Protein AF-R5A858-F1 (afdb_monomer_lite)

Foldseek 3Di:
DDDDDDDDVVVVVVVVVVVVVVVVVVVVVVPAFWQQKKFKDALNHTPDIDGQCPDPDKDKDWDQFPPRKIWIKIRHVQFIATCDIPDPVCQRRVLPGGIHAADWRADPVRRMIMGGHGDPPPPPPDVDPPPPDCPVVNVVVVLLVQLLVVLLVVLLVVLQVVLVVQVPDDDDPLADVLDTLCLSVLSLLCCLQPVHLVSSLVSQLSSLVSLCVPPHDLNSQLSNQLSNQLSVQLSCCNVVHPDQLLVSLLSSQLRSLVRSLVSVCVPPHPVSVVSVVVSNVSSSVSSNVSSVVSVVCVVVSVVSSVVSD

pLDDT: mean 77.97, std 14.67, range [27.66, 93.5]

Sequence (309 aa):
MEEKRFLSPLGLVLCGLLVLAAGGLYLWLSLSPQGTKAIVEKGGEVVLERDLAQLSEPETLTLEGEQGLEVTVELSPQGAAVVASDCPDQVCVRTGTLTKAGETAVCLPARITLRLEGSPCGWKAAVIPWMPRFTEERRSAMKRASGRVAFTGLLAALALALSFLEGLLPPLPMMPPGAKLGLSNIASMYAAGSLGLPSALFLAVFKGLFALMTRGAMAGMMSLSGGVVSTLFMWLLLKKTKSSLGVVGVCGALAHNAAQLCVAYFLTSTSVLFYVPFLLVFGVLTGLLTGLVLKLTLPPLERLKRYLG

Secondary structure (DSSP, 8-state):
-----S--HHHHHHHHHHHHHHHHHHHHHHTPPBP-EEEEEETTEEEEEEEGGG-SS-EEEEEE-GGG-EEEEEEETTEEEEEEESSSS-HHHHT--B-BTT-EEEETTTTEEEEEEPP--S------TT-----HHHHHHHHHHHHHHHHHHHHHHHHHHHHHHHHHSPPPTTSPTT----TTHHHHHHHHHHT-HHHHHHHHHHHHHHHHHHH-HHHHHHHHHHHHHHHHHHHHHHHH----HHHHHHHHHHHHHHHHHHHHHHHS-GGGGGGHHHHHHHHHHHHHHHHHHHHHHHHHHHHHHHHH-

Radius of gyration: 27.44 Å; chains: 1; bounding box: 60×50×72 Å

Structure (mmCIF, N/CA/C/O backbone):
data_AF-R5A858-F1
#
_entry.id   AF-R5A858-F1
#
loop_
_atom_site.group_PDB
_atom_site.id
_atom_site.type_symbol
_atom_site.label_atom_id
_atom_site.label_alt_id
_atom_site.label_comp_id
_atom_site.label_asym_id
_atom_site.label_entity_id
_atom_site.label_seq_id
_atom_site.pdbx_PDB_ins_code
_atom_site.Cartn_x
_atom_site.Cartn_y
_atom_site.Cartn_z
_atom_site.occupancy
_atom_site.B_iso_or_equiv
_atom_site.auth_seq_id
_atom_site.auth_comp_id
_atom_site.auth_asym_id
_atom_site.auth_atom_id
_atom_site.pdbx_PDB_model_num
ATOM 1 N N . MET A 1 1 ? -1.948 22.677 -6.817 1.00 48.44 1 MET A N 1
ATOM 2 C CA . MET A 1 1 ? -0.658 22.288 -7.416 1.00 48.44 1 MET A CA 1
ATOM 3 C C . MET A 1 1 ? 0.031 23.599 -7.735 1.00 48.44 1 MET A C 1
ATOM 5 O O . MET A 1 1 ? -0.155 24.115 -8.819 1.00 48.44 1 MET A O 1
ATOM 9 N N . GLU A 1 2 ? 0.666 24.200 -6.730 1.00 45.28 2 GLU A N 1
ATOM 10 C CA . GLU A 1 2 ? 1.341 25.500 -6.831 1.00 45.28 2 GLU A CA 1
ATOM 11 C C . GLU A 1 2 ? 2.432 25.578 -5.750 1.00 45.28 2 GLU A C 1
ATOM 13 O O . GLU A 1 2 ? 2.371 24.844 -4.757 1.00 45.28 2 GLU A O 1
ATOM 18 N N . GLU A 1 3 ? 3.470 26.365 -6.037 1.00 61.78 3 GLU A N 1
ATOM 19 C CA . GLU A 1 3 ? 4.841 26.312 -5.508 1.00 61.78 3 GLU A CA 1
ATOM 20 C C . GLU A 1 3 ? 4.977 26.380 -3.985 1.00 61.78 3 GLU A C 1
ATOM 22 O O . GLU A 1 3 ? 4.415 27.296 -3.403 1.00 61.78 3 GLU A O 1
ATOM 27 N N . LYS A 1 4 ? 5.836 25.533 -3.372 1.00 40.25 4 LYS A N 1
ATOM 28 C CA . LYS A 1 4 ? 6.739 25.899 -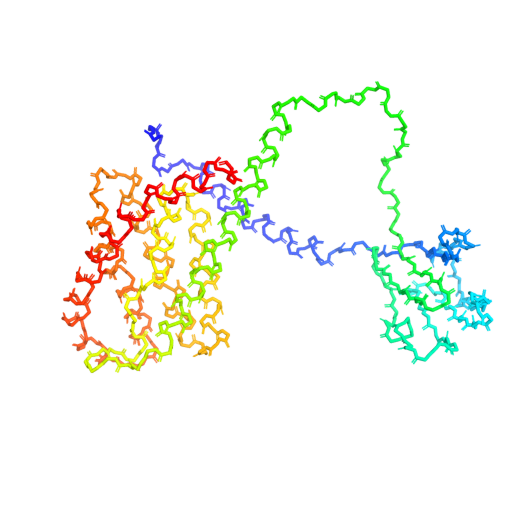2.245 1.00 40.25 4 LYS A CA 1
ATOM 29 C C . LYS A 1 4 ? 7.979 24.984 -2.167 1.00 40.25 4 LYS A C 1
ATOM 31 O O . LYS A 1 4 ? 7.945 23.827 -2.583 1.00 40.25 4 LYS A O 1
ATOM 36 N N . ARG A 1 5 ? 9.067 25.573 -1.642 1.00 51.16 5 ARG A N 1
ATOM 37 C CA . ARG A 1 5 ? 10.491 25.163 -1.652 1.00 51.16 5 ARG A CA 1
ATOM 38 C C . ARG A 1 5 ? 10.827 23.768 -1.092 1.00 51.16 5 ARG A C 1
ATOM 40 O O . ARG A 1 5 ? 10.111 23.199 -0.278 1.00 51.16 5 ARG A O 1
ATOM 47 N N . PHE A 1 6 ? 11.986 23.283 -1.554 1.00 49.69 6 PHE A N 1
ATOM 48 C CA . PHE A 1 6 ? 12.410 21.882 -1.666 1.00 49.69 6 PHE A CA 1
ATOM 49 C C . PHE A 1 6 ? 12.922 21.205 -0.379 1.00 49.69 6 PHE A C 1
ATOM 51 O O . PHE A 1 6 ? 12.689 20.014 -0.224 1.00 49.69 6 PHE A O 1
ATOM 58 N N . LEU A 1 7 ? 13.537 21.919 0.566 1.00 50.12 7 LEU A N 1
ATOM 59 C CA . LEU A 1 7 ? 13.821 21.415 1.917 1.00 50.12 7 LEU A CA 1
ATOM 60 C C . LEU A 1 7 ? 13.879 22.603 2.879 1.00 50.12 7 LEU A C 1
ATOM 62 O O . LEU A 1 7 ? 14.829 23.379 2.860 1.00 50.12 7 LEU A O 1
ATOM 66 N N . SER A 1 8 ? 12.852 22.771 3.708 1.00 56.00 8 SER A N 1
ATOM 67 C CA . SER A 1 8 ? 12.940 23.662 4.865 1.00 56.00 8 SER A CA 1
ATOM 68 C C . SER A 1 8 ? 13.575 22.900 6.036 1.00 56.00 8 SER A C 1
ATOM 70 O O . SER A 1 8 ? 13.248 21.726 6.200 1.00 56.00 8 SER A O 1
ATOM 72 N N . PRO A 1 9 ? 14.387 23.533 6.901 1.00 56.56 9 PRO A N 1
ATOM 73 C CA . PRO A 1 9 ? 14.853 22.940 8.166 1.00 56.56 9 PRO A CA 1
ATOM 74 C C . PRO A 1 9 ? 13.686 22.420 9.025 1.00 56.56 9 PRO A C 1
ATOM 76 O O . PRO A 1 9 ? 13.818 21.424 9.729 1.00 56.56 9 PRO A O 1
ATOM 79 N N . LEU A 1 10 ? 12.495 22.999 8.832 1.00 55.94 10 LEU A N 1
ATOM 80 C CA . LEU A 1 10 ? 11.220 22.509 9.350 1.00 55.94 10 LEU A CA 1
ATOM 81 C C . LEU A 1 10 ? 10.913 21.044 8.978 1.00 55.94 10 LEU A C 1
ATOM 83 O O . LEU A 1 10 ? 10.265 20.357 9.747 1.00 55.94 10 LEU A O 1
ATOM 87 N N . GLY A 1 11 ? 11.367 20.556 7.820 1.00 57.47 11 GLY A N 1
ATOM 88 C CA . GLY A 1 11 ? 11.148 19.187 7.340 1.00 57.47 11 GLY A CA 1
ATOM 89 C C . GLY A 1 11 ? 12.009 18.155 8.068 1.00 57.47 11 GLY A C 1
ATOM 90 O O . GLY A 1 11 ? 11.529 17.070 8.375 1.00 57.47 11 GLY A O 1
ATOM 91 N N . LEU A 1 12 ? 13.245 18.519 8.419 1.00 69.19 12 LEU A N 1
ATOM 92 C CA . LEU A 1 12 ? 14.109 17.701 9.275 1.00 69.19 12 LEU A CA 1
ATOM 93 C C . LEU A 1 12 ? 13.609 17.710 10.724 1.00 69.19 12 LEU A C 1
ATOM 95 O O . LEU A 1 12 ? 13.549 16.659 11.358 1.00 69.19 12 LEU A O 1
ATOM 99 N N . VAL A 1 13 ? 13.153 18.871 11.206 1.00 73.19 13 VAL A N 1
ATOM 100 C CA . VAL A 1 13 ? 12.478 18.995 12.506 1.00 73.19 13 VAL A CA 1
ATOM 101 C C . VAL A 1 13 ? 11.173 18.189 12.527 1.00 73.19 13 VAL A C 1
ATOM 103 O O . VAL A 1 13 ? 10.901 17.529 13.521 1.00 73.19 13 VAL A O 1
ATOM 106 N N . LEU A 1 14 ? 10.405 18.146 11.429 1.00 62.53 14 LEU A N 1
ATOM 107 C CA . LEU A 1 14 ? 9.202 17.313 11.311 1.00 62.53 14 LEU A CA 1
ATOM 108 C C . LEU A 1 14 ? 9.526 15.816 11.336 1.00 62.53 14 LEU A C 1
ATOM 110 O O . LEU A 1 14 ? 8.803 15.070 11.985 1.00 62.53 14 LEU A O 1
ATOM 114 N N . CYS A 1 15 ? 10.599 15.371 10.673 1.00 55.78 15 CYS A N 1
ATOM 115 C CA . CYS A 1 15 ? 11.061 13.981 10.755 1.00 55.78 15 CYS A CA 1
ATOM 116 C C . CYS A 1 15 ? 11.481 13.608 12.186 1.00 55.78 15 CYS A C 1
ATOM 118 O O . CYS A 1 15 ? 11.101 12.546 12.669 1.00 55.78 15 CYS A O 1
ATOM 120 N N . GLY A 1 16 ? 12.199 14.494 12.887 1.00 71.00 16 GLY A N 1
ATOM 121 C CA . GLY A 1 16 ? 12.553 14.305 14.299 1.00 71.00 16 GLY A CA 1
ATOM 122 C C . GLY A 1 16 ? 11.331 14.288 15.225 1.00 71.00 16 GLY A C 1
ATOM 123 O O . GLY A 1 16 ? 11.193 13.385 16.045 1.00 71.00 16 GLY A O 1
ATOM 124 N N . LEU A 1 17 ? 10.394 15.225 15.042 1.00 76.19 17 LEU A N 1
ATOM 125 C CA . LEU A 1 17 ? 9.120 15.269 15.769 1.00 76.19 17 LEU A CA 1
ATOM 126 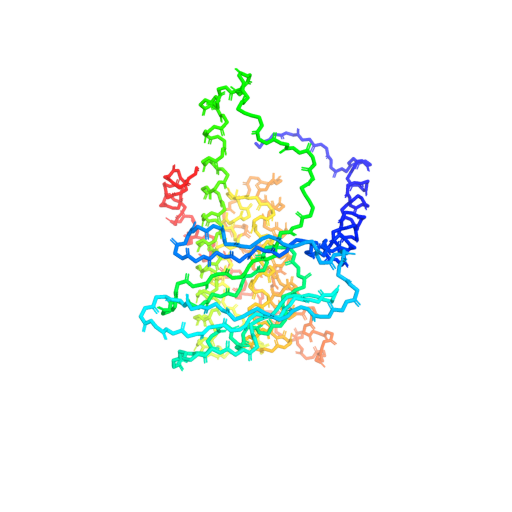C C . LEU A 1 17 ? 8.255 14.038 15.492 1.00 76.19 17 LEU A C 1
ATOM 128 O O . LEU A 1 17 ? 7.574 13.576 16.395 1.00 76.19 17 LEU A O 1
ATOM 132 N N . LEU A 1 18 ? 8.293 13.479 14.280 1.00 53.06 18 LEU A N 1
ATOM 133 C CA . LEU A 1 18 ? 7.582 12.248 13.924 1.00 53.06 18 LEU A CA 1
ATOM 134 C C . LEU A 1 18 ? 8.176 11.015 14.610 1.00 53.06 18 LEU A C 1
ATOM 136 O O . LEU A 1 18 ? 7.418 10.168 15.070 1.00 53.06 18 LEU A O 1
ATOM 140 N N . VAL A 1 19 ? 9.505 10.924 14.725 1.00 67.69 19 VAL A N 1
ATOM 141 C CA . VAL A 1 19 ? 10.175 9.843 15.472 1.00 67.69 19 VAL A CA 1
ATOM 142 C C . VAL A 1 19 ? 9.880 9.958 16.971 1.00 67.69 19 VAL A C 1
ATOM 144 O O . VAL A 1 19 ? 9.545 8.960 17.606 1.00 67.69 19 VAL A O 1
ATOM 147 N N . LEU A 1 20 ? 9.908 11.175 17.525 1.00 79.19 20 LEU A N 1
ATOM 148 C CA . LEU A 1 20 ? 9.531 11.437 18.918 1.00 79.19 20 LEU A CA 1
ATOM 149 C C . LEU A 1 20 ? 8.040 11.197 19.181 1.00 79.19 20 LEU A C 1
ATOM 151 O O . LEU A 1 20 ? 7.692 10.638 20.214 1.00 79.19 20 LEU A O 1
ATOM 155 N N . ALA A 1 21 ? 7.158 11.553 18.246 1.00 66.81 21 ALA A N 1
ATOM 156 C CA . ALA A 1 21 ? 5.727 11.282 18.343 1.00 66.81 21 ALA A CA 1
ATOM 157 C C . ALA A 1 21 ? 5.420 9.784 18.217 1.00 66.81 21 ALA A C 1
ATOM 159 O O . ALA A 1 21 ? 4.525 9.301 18.899 1.00 66.81 21 ALA A O 1
ATOM 160 N N . ALA A 1 22 ? 6.168 9.034 17.401 1.00 50.06 22 ALA A N 1
ATOM 161 C CA . ALA A 1 22 ? 6.043 7.581 17.298 1.00 50.06 22 ALA A CA 1
ATOM 162 C C . ALA A 1 22 ? 6.548 6.868 18.566 1.00 50.06 22 ALA A C 1
ATOM 164 O O . ALA A 1 22 ? 5.885 5.955 19.054 1.00 50.06 22 ALA A O 1
ATOM 165 N N . GLY A 1 23 ? 7.666 7.325 19.145 1.00 62.06 23 GLY A N 1
ATOM 166 C CA . GLY A 1 23 ? 8.151 6.858 20.450 1.00 62.06 23 GLY A CA 1
ATOM 167 C C . GLY A 1 23 ? 7.204 7.232 21.595 1.00 62.06 23 GLY A C 1
ATOM 168 O O . GLY A 1 23 ? 6.915 6.404 22.453 1.00 62.06 23 GLY A O 1
ATOM 169 N N . GLY A 1 24 ? 6.642 8.442 21.559 1.00 64.56 24 GLY A N 1
ATOM 170 C CA . GLY A 1 24 ? 5.614 8.907 22.487 1.00 64.56 24 GLY A CA 1
ATOM 171 C C . GLY A 1 24 ? 4.303 8.132 22.357 1.00 64.56 24 GLY A C 1
ATOM 172 O O . GLY A 1 24 ? 3.712 7.796 23.371 1.00 64.56 24 GLY A O 1
ATOM 173 N N . LEU A 1 25 ? 3.879 7.774 21.142 1.00 55.28 25 LEU A N 1
ATOM 174 C CA . LEU A 1 25 ? 2.698 6.943 20.884 1.00 55.28 25 LEU A CA 1
ATOM 175 C C . LEU A 1 25 ? 2.907 5.497 21.357 1.00 55.28 25 LEU A C 1
ATOM 177 O O . LEU A 1 25 ? 1.994 4.905 21.920 1.00 55.28 25 LEU A O 1
ATOM 181 N N . TYR A 1 26 ? 4.105 4.939 21.173 1.00 51.12 26 TYR A N 1
ATOM 182 C CA . TYR A 1 26 ? 4.480 3.621 21.693 1.00 51.12 26 TYR A CA 1
ATOM 183 C C . TYR A 1 26 ? 4.486 3.592 23.230 1.00 51.12 26 TYR A C 1
ATOM 185 O O . TYR A 1 26 ? 3.948 2.665 23.841 1.00 51.12 26 TYR A O 1
ATOM 193 N N . LEU A 1 27 ? 5.016 4.645 23.861 1.00 53.78 27 LEU A N 1
ATOM 194 C CA . LEU A 1 27 ? 4.985 4.815 25.314 1.00 53.78 27 LEU A CA 1
ATOM 195 C C . LEU A 1 27 ? 3.549 5.048 25.821 1.00 53.78 27 LEU A C 1
ATOM 197 O O . LEU A 1 27 ? 3.146 4.433 26.799 1.00 53.78 27 LEU A O 1
ATOM 201 N N . TRP A 1 28 ? 2.749 5.854 25.116 1.00 48.72 28 TRP A N 1
ATOM 202 C CA . TRP A 1 28 ? 1.334 6.137 25.401 1.00 48.72 28 TRP A CA 1
ATOM 203 C C . TRP A 1 28 ? 0.455 4.884 25.324 1.00 48.72 28 TRP A C 1
ATOM 205 O O . TRP A 1 28 ? -0.380 4.661 26.194 1.00 48.72 28 TRP A O 1
ATOM 215 N N . LEU A 1 29 ? 0.676 4.025 24.324 1.00 45.09 29 LEU A N 1
ATOM 216 C CA . LEU A 1 29 ? 0.005 2.725 24.216 1.00 45.09 29 LEU A CA 1
ATOM 217 C C . LEU A 1 29 ? 0.426 1.770 25.349 1.00 45.09 29 LEU A C 1
ATOM 219 O O . LEU A 1 29 ? -0.404 1.004 25.840 1.00 45.09 29 LEU A O 1
ATOM 223 N N . SER A 1 30 ? 1.677 1.866 25.812 1.00 48.38 30 SER A N 1
ATOM 224 C CA . SER A 1 30 ? 2.219 1.084 26.937 1.00 48.38 30 SER A CA 1
ATOM 225 C C . SER A 1 30 ? 1.821 1.623 28.323 1.00 48.38 30 SER A C 1
ATOM 227 O O . SER A 1 30 ? 1.990 0.926 29.317 1.00 48.38 30 SER A O 1
ATOM 229 N N . LEU A 1 31 ? 1.269 2.839 28.394 1.00 49.78 31 LEU A N 1
ATOM 230 C CA . LEU A 1 31 ? 0.802 3.529 29.607 1.00 49.78 31 LEU A CA 1
ATOM 231 C C . LEU A 1 31 ? -0.737 3.563 29.701 1.00 49.78 31 LEU A C 1
ATOM 233 O O . LEU A 1 31 ? -1.297 4.427 30.375 1.00 49.78 31 LEU A O 1
ATOM 237 N N . SER A 1 32 ? -1.427 2.650 29.004 1.00 49.56 32 SER A N 1
ATOM 238 C CA . SER A 1 32 ? -2.894 2.604 28.972 1.00 49.56 32 SER A CA 1
ATOM 239 C C . SER A 1 32 ? -3.482 2.616 30.398 1.00 49.56 32 SER A C 1
ATOM 241 O O . SER A 1 32 ? -3.060 1.806 31.227 1.00 49.56 32 SER A O 1
ATOM 243 N N . PRO A 1 33 ? -4.435 3.517 30.703 1.00 51.94 33 PRO A N 1
ATOM 244 C CA . PRO A 1 33 ? -4.958 3.689 32.054 1.00 51.94 33 PRO A CA 1
ATOM 245 C C . PRO A 1 33 ? -5.702 2.434 32.530 1.00 51.94 33 PRO A C 1
ATOM 247 O O . PRO A 1 33 ? -6.538 1.878 31.812 1.00 51.94 33 PRO A O 1
ATOM 250 N N . GLN A 1 34 ? -5.388 2.000 33.751 1.00 59.62 34 GLN A N 1
ATOM 251 C CA . GLN A 1 34 ? -6.071 0.895 34.424 1.00 59.62 34 GLN A CA 1
ATOM 252 C C . GLN A 1 34 ? -7.527 1.279 34.719 1.00 59.62 34 GLN A C 1
ATOM 254 O O . GLN A 1 34 ? -7.828 2.444 34.999 1.00 59.62 34 GLN A O 1
ATOM 259 N N . GLY A 1 35 ? -8.438 0.310 34.612 1.00 60.06 35 GLY A N 1
ATOM 260 C CA . GLY A 1 35 ? -9.823 0.502 35.037 1.00 60.06 35 GLY A CA 1
ATOM 261 C C . GLY A 1 35 ? -9.865 0.638 36.554 1.00 60.06 35 GLY A C 1
ATOM 262 O O . GLY A 1 35 ? -9.427 -0.265 37.256 1.00 60.06 35 GLY A O 1
ATOM 263 N N . THR A 1 36 ? -10.347 1.769 37.060 1.00 70.12 36 THR A N 1
ATOM 264 C CA . THR A 1 36 ? -10.394 2.050 38.503 1.00 70.12 36 THR A CA 1
ATOM 265 C C . THR A 1 36 ? -11.766 1.762 39.096 1.00 70.12 36 THR A C 1
ATOM 267 O O . THR A 1 36 ? -11.867 1.498 40.287 1.00 70.12 36 THR A O 1
ATOM 270 N N . LYS A 1 37 ? -12.827 1.741 38.282 1.00 82.00 37 LYS A N 1
ATOM 27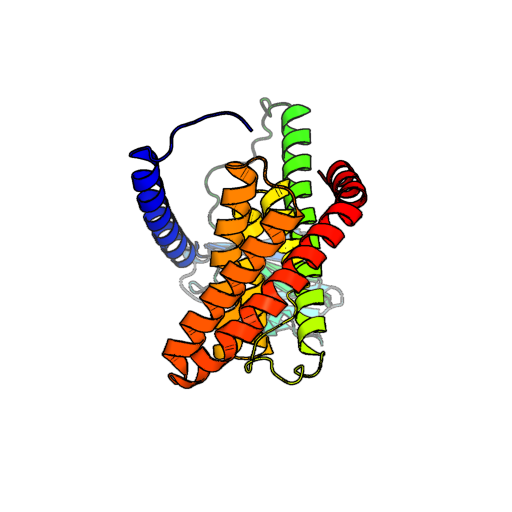1 C CA . LYS A 1 37 ? -14.201 1.550 38.747 1.00 82.00 37 LYS A CA 1
ATOM 272 C C . LYS A 1 37 ? -14.874 0.399 38.005 1.00 82.00 37 LYS A C 1
ATOM 274 O O . LYS A 1 37 ? -14.924 0.403 36.781 1.00 82.00 37 LYS A O 1
ATOM 279 N N . ALA A 1 38 ? -15.409 -0.570 38.734 1.00 86.31 38 ALA A N 1
ATOM 280 C CA . ALA A 1 38 ? -16.249 -1.628 38.193 1.00 86.31 38 ALA A CA 1
ATOM 281 C C . ALA A 1 38 ? -17.728 -1.239 38.306 1.00 86.31 38 ALA A C 1
ATOM 283 O O . ALA A 1 38 ? -18.187 -0.804 39.366 1.00 86.31 38 ALA A O 1
ATOM 284 N N . ILE A 1 39 ? -18.463 -1.398 37.209 1.00 88.00 39 ILE A N 1
ATOM 285 C CA . ILE A 1 39 ? -19.907 -1.182 37.125 1.00 88.00 39 ILE A CA 1
ATOM 286 C C . ILE A 1 39 ? -20.558 -2.495 36.713 1.00 88.00 39 ILE A C 1
ATOM 288 O O . ILE A 1 39 ? -20.156 -3.105 35.719 1.00 88.00 39 ILE A O 1
ATOM 292 N N . VAL A 1 40 ? -21.560 -2.914 37.481 1.00 89.31 40 VAL A N 1
ATOM 293 C CA . VAL A 1 40 ? -22.390 -4.079 37.178 1.00 89.31 40 VAL A CA 1
ATOM 294 C C . VAL A 1 40 ? -23.811 -3.612 36.898 1.00 89.31 40 VAL A C 1
ATOM 296 O O . VAL A 1 40 ? -24.441 -2.988 37.756 1.00 89.31 40 VAL A O 1
ATOM 299 N N . GLU A 1 41 ? -24.322 -3.914 35.708 1.00 87.75 41 GLU A N 1
ATOM 300 C CA . GLU A 1 41 ? -25.682 -3.562 35.294 1.00 87.75 41 GLU A CA 1
ATOM 301 C C . GLU A 1 41 ? -26.521 -4.823 35.083 1.00 87.75 41 GLU A C 1
ATOM 303 O O . GLU A 1 41 ? -26.039 -5.844 34.584 1.00 87.75 41 GLU A O 1
ATOM 308 N N . LYS A 1 42 ? -27.804 -4.736 35.436 1.00 86.38 42 LYS A N 1
ATOM 309 C CA . LYS A 1 42 ? -28.816 -5.768 35.198 1.00 86.38 42 LYS A CA 1
ATOM 310 C C . LYS A 1 42 ? -29.928 -5.154 34.363 1.00 86.38 42 LYS A C 1
ATOM 312 O O . LYS A 1 42 ? -30.533 -4.165 34.763 1.00 86.38 42 LYS A O 1
ATOM 317 N N . GLY A 1 43 ? -30.181 -5.704 33.178 1.00 79.12 43 GLY A N 1
ATOM 318 C CA . GLY A 1 43 ? -31.224 -5.190 32.281 1.00 79.12 43 GLY A CA 1
ATOM 319 C C . GLY A 1 43 ? -31.001 -3.746 31.806 1.00 79.12 43 GLY A C 1
ATOM 320 O O . GLY A 1 43 ? -31.938 -3.125 31.315 1.00 79.12 43 GLY A O 1
ATOM 321 N N . GLY A 1 44 ? -29.776 -3.222 31.932 1.00 75.50 44 GLY A N 1
ATOM 322 C CA . GLY A 1 44 ? -29.425 -1.834 31.615 1.00 75.50 44 GLY A CA 1
ATOM 323 C C . GLY A 1 44 ? -29.547 -0.847 32.783 1.00 75.50 44 GLY A C 1
ATOM 324 O O . GLY A 1 44 ? -29.267 0.333 32.588 1.00 75.50 44 GLY A O 1
ATOM 325 N N . GLU A 1 45 ? -29.930 -1.297 33.983 1.00 80.81 45 GLU A N 1
ATOM 326 C CA . GLU A 1 45 ? -29.878 -0.489 35.207 1.00 80.81 45 GLU A CA 1
ATOM 327 C C . GLU A 1 45 ? -28.636 -0.838 36.029 1.00 80.81 45 GLU A C 1
ATOM 329 O O . GLU A 1 45 ? -28.312 -2.011 36.226 1.00 80.81 45 GLU A O 1
ATOM 334 N N . VAL A 1 46 ? -27.931 0.184 36.518 1.00 84.69 46 VAL A N 1
ATOM 335 C CA . VAL A 1 46 ? -26.732 0.009 37.345 1.00 84.69 46 VAL A CA 1
ATOM 336 C C . VAL A 1 46 ? -27.142 -0.523 38.717 1.00 84.69 46 VAL A C 1
ATOM 338 O O . VAL A 1 46 ? -27.794 0.175 39.492 1.00 84.69 46 VAL A O 1
ATOM 341 N N . VAL A 1 47 ? -26.743 -1.757 39.020 1.00 85.62 47 VAL A N 1
ATOM 342 C CA . VAL A 1 47 ? -27.032 -2.420 40.302 1.00 85.62 47 VAL A CA 1
ATOM 343 C C . VAL A 1 47 ? -25.920 -2.155 41.306 1.00 85.62 47 VAL A C 1
ATOM 345 O O . VAL A 1 47 ? -26.177 -1.994 42.499 1.00 85.62 47 VAL A O 1
ATOM 348 N N . LEU A 1 48 ? -24.676 -2.106 40.830 1.00 85.12 48 LEU A N 1
ATOM 349 C CA . LEU A 1 48 ? -23.511 -1.954 41.685 1.00 85.12 48 LEU A CA 1
ATOM 350 C C . LEU A 1 48 ? -22.432 -1.117 41.006 1.00 85.12 48 LEU A C 1
ATOM 352 O O . LEU A 1 48 ? -22.048 -1.367 39.865 1.00 85.12 48 LEU A O 1
ATOM 356 N N . GLU A 1 49 ? -21.882 -0.182 41.772 1.00 86.50 49 GLU A N 1
ATOM 357 C CA . GLU A 1 49 ? -20.657 0.532 41.440 1.00 86.50 49 GLU A CA 1
ATOM 358 C C . GLU A 1 49 ? -19.623 0.312 42.548 1.00 86.50 49 GLU A C 1
ATOM 360 O O . GLU A 1 49 ? -19.917 0.497 43.737 1.00 86.50 49 GLU A O 1
ATOM 365 N N . ARG A 1 50 ? -18.402 -0.079 42.172 1.00 85.19 50 ARG A N 1
ATOM 366 C CA . ARG A 1 50 ? -17.287 -0.285 43.107 1.00 85.19 50 ARG A CA 1
ATOM 367 C C . ARG A 1 50 ? -15.994 0.297 42.571 1.00 85.19 50 ARG A C 1
ATOM 369 O O . ARG A 1 50 ? -15.660 0.119 41.405 1.00 85.19 50 ARG A O 1
ATOM 376 N N . ASP A 1 51 ? -15.269 0.987 43.441 1.00 82.06 51 ASP A N 1
ATOM 377 C CA . ASP A 1 51 ? -13.917 1.461 43.160 1.00 82.06 51 ASP A CA 1
ATOM 378 C C . ASP A 1 51 ? -12.927 0.356 43.543 1.00 82.06 51 ASP A C 1
ATOM 380 O O . ASP A 1 51 ? -12.817 -0.016 44.713 1.00 82.06 51 ASP A O 1
ATOM 384 N N . LEU A 1 52 ? -12.233 -0.196 42.548 1.00 80.94 52 LEU A N 1
ATOM 385 C CA . LEU A 1 52 ? -11.308 -1.316 42.727 1.00 80.94 52 LEU A CA 1
ATOM 386 C C . LEU A 1 52 ? -10.103 -0.914 43.588 1.00 80.94 52 LEU A C 1
ATOM 388 O O . LEU A 1 52 ? -9.509 -1.768 44.240 1.00 80.94 52 LEU A O 1
ATOM 392 N N . ALA A 1 53 ? -9.769 0.382 43.650 1.00 72.12 53 ALA A N 1
ATOM 393 C CA . ALA A 1 53 ? -8.665 0.889 44.463 1.00 72.12 53 ALA A CA 1
ATOM 394 C C . ALA A 1 53 ? -8.981 0.936 45.970 1.00 72.12 53 ALA A C 1
ATOM 396 O O . ALA A 1 53 ? -8.064 1.083 46.776 1.00 72.12 53 ALA A O 1
ATOM 397 N N . GLN A 1 54 ? -10.258 0.836 46.360 1.00 75.88 54 GLN A N 1
ATOM 398 C CA . GLN A 1 54 ? -10.695 0.886 47.764 1.00 75.88 54 GLN A CA 1
ATOM 399 C C . GLN A 1 54 ? -10.872 -0.505 48.392 1.00 75.88 54 GLN A C 1
ATOM 401 O O . GLN A 1 54 ? -11.082 -0.611 49.600 1.00 75.88 54 GLN A O 1
ATOM 406 N N . LEU A 1 55 ? -10.774 -1.572 47.596 1.00 79.06 55 LEU A N 1
ATOM 407 C CA . LEU A 1 55 ? -10.904 -2.947 48.068 1.00 79.06 55 LEU A CA 1
ATOM 408 C C . LEU A 1 55 ? -9.572 -3.436 48.649 1.00 79.06 55 LEU A C 1
ATOM 410 O O . LEU A 1 55 ? -8.521 -3.309 48.028 1.00 79.06 55 LEU A O 1
ATOM 414 N N . SER A 1 56 ? -9.611 -3.988 49.862 1.00 68.56 56 SER A N 1
ATOM 415 C CA . SER A 1 56 ? -8.446 -4.627 50.505 1.00 68.56 56 SER A CA 1
ATOM 416 C C . SER A 1 56 ? -8.427 -6.142 50.276 1.00 68.56 56 SER A C 1
ATOM 418 O O . SER A 1 56 ? -7.364 -6.754 50.249 1.00 68.56 56 SER A O 1
ATOM 420 N N . GLU A 1 57 ? -9.609 -6.728 50.082 1.00 79.00 57 GLU A N 1
ATOM 421 C CA . GLU A 1 57 ? -9.852 -8.154 49.870 1.00 79.00 57 GLU A CA 1
ATOM 422 C C . GLU A 1 57 ? -10.810 -8.340 48.680 1.00 79.00 57 GLU A C 1
ATOM 424 O O . GLU A 1 57 ? -11.593 -7.427 48.390 1.00 79.00 57 GLU A O 1
ATOM 429 N N . PRO A 1 58 ? -10.739 -9.478 47.962 1.00 82.50 58 PRO A N 1
ATOM 430 C CA . PRO A 1 58 ? -11.647 -9.768 46.859 1.00 82.50 58 PRO A CA 1
ATOM 431 C C . PRO A 1 58 ? -13.095 -9.902 47.354 1.00 82.50 58 PRO A C 1
ATOM 433 O O . PRO A 1 58 ? -13.395 -10.694 48.246 1.00 82.50 58 PRO A O 1
ATOM 436 N N . GLU A 1 59 ? -13.997 -9.127 46.756 1.00 86.12 59 GLU A N 1
ATOM 437 C CA . GLU A 1 59 ? -15.436 -9.154 47.030 1.00 86.12 59 GLU A CA 1
ATOM 438 C C . GLU A 1 59 ? -16.125 -10.003 45.955 1.00 86.12 59 GLU A C 1
ATOM 440 O O . GLU A 1 59 ? -15.927 -9.785 44.758 1.00 86.12 59 GLU A O 1
ATOM 445 N N . THR A 1 60 ? -16.942 -10.972 46.371 1.00 87.94 60 THR A N 1
ATOM 446 C CA . THR A 1 60 ? -17.738 -11.805 45.459 1.00 87.94 60 THR A CA 1
ATOM 447 C C . THR A 1 60 ? -19.219 -11.506 45.627 1.00 87.94 60 THR A C 1
ATOM 449 O O . THR A 1 60 ? -19.733 -11.419 46.742 1.00 87.94 60 THR A O 1
ATOM 452 N N . LEU A 1 61 ? -19.912 -11.326 44.505 1.00 87.25 61 LEU A N 1
ATOM 453 C CA . LEU A 1 61 ? -21.323 -10.963 44.457 1.00 87.25 61 LEU A CA 1
ATOM 454 C C . LEU A 1 61 ? -22.049 -11.876 43.477 1.00 87.25 61 LEU A C 1
ATOM 456 O O . LEU A 1 61 ? -21.713 -11.917 42.293 1.00 87.25 61 LEU A O 1
ATOM 460 N N . THR A 1 62 ? -23.067 -12.576 43.968 1.00 87.88 62 THR A N 1
ATOM 461 C CA . THR A 1 62 ? -23.968 -13.369 43.128 1.00 87.88 62 THR A CA 1
ATOM 462 C C . THR A 1 62 ? -25.206 -12.547 42.810 1.00 87.88 62 THR A C 1
ATOM 464 O O . THR A 1 62 ? -25.877 -12.032 43.704 1.00 87.88 62 THR A O 1
ATOM 467 N N . LEU A 1 63 ? -25.487 -12.403 41.520 1.00 87.56 63 LEU A N 1
ATOM 468 C CA . LEU A 1 63 ? -26.630 -11.678 40.994 1.00 87.56 63 LEU A CA 1
ATOM 469 C C . LEU A 1 63 ? -27.550 -12.650 40.269 1.00 87.56 63 LEU A C 1
ATOM 471 O O . LEU A 1 63 ? -27.131 -13.342 39.343 1.00 87.56 63 LEU A O 1
ATOM 475 N N . GLU A 1 64 ? -28.820 -12.644 40.651 1.00 87.75 64 GLU A N 1
ATOM 476 C CA . GLU A 1 64 ? -29.868 -13.321 39.897 1.00 87.75 64 GLU A CA 1
ATOM 477 C C . GLU A 1 64 ? -30.221 -12.460 38.675 1.00 87.75 64 GLU A C 1
ATOM 479 O O . GLU A 1 64 ? -30.640 -11.305 38.810 1.00 87.75 64 GLU A O 1
ATOM 484 N N . GLY A 1 65 ? -29.995 -12.981 37.475 1.00 83.00 65 GLY A N 1
ATOM 485 C CA . GLY A 1 65 ? -30.296 -12.334 36.202 1.00 83.00 65 GLY A CA 1
ATOM 486 C C . GLY A 1 65 ? -31.746 -12.510 35.759 1.00 83.00 65 GLY A C 1
ATOM 487 O O . GLY A 1 65 ? -32.630 -12.870 36.534 1.00 83.00 65 GLY A O 1
ATOM 488 N N . GLU A 1 66 ? -32.020 -12.228 34.486 1.00 80.56 66 GLU A N 1
ATOM 489 C CA . GLU A 1 66 ? -33.292 -12.636 33.881 1.00 80.56 66 GLU A CA 1
ATOM 490 C C . GLU A 1 66 ? -33.387 -14.167 33.762 1.00 80.56 66 GLU A C 1
ATOM 492 O O . GLU A 1 66 ? -32.381 -14.871 33.699 1.00 80.56 66 GLU A O 1
ATOM 497 N N . GLN A 1 67 ? -34.623 -14.679 33.718 1.00 78.31 67 GLN A N 1
ATOM 498 C CA . GLN A 1 67 ? -34.926 -16.112 33.575 1.00 78.31 67 GLN A CA 1
ATOM 499 C C . GLN A 1 67 ? -34.415 -17.006 34.726 1.00 78.31 67 GLN A C 1
ATOM 501 O O . GLN A 1 67 ? -34.330 -18.218 34.553 1.00 78.31 67 GLN A O 1
ATOM 506 N N . GLY A 1 68 ? -34.111 -16.429 35.896 1.00 79.44 68 GLY A N 1
ATOM 507 C CA . GLY A 1 68 ? -33.642 -17.169 37.077 1.00 79.44 68 GLY A CA 1
ATOM 508 C C . GLY A 1 68 ? -32.200 -17.678 36.967 1.00 79.44 68 GLY A C 1
ATOM 509 O O . GLY A 1 68 ? -31.832 -18.605 37.676 1.00 79.44 68 GLY A O 1
ATOM 510 N N . LEU A 1 69 ? -31.399 -17.121 36.051 1.00 85.38 69 LEU A N 1
ATOM 511 C CA . LEU A 1 69 ? -29.993 -17.492 35.868 1.00 85.38 69 LEU A CA 1
ATOM 512 C C . LEU A 1 69 ? -29.101 -16.715 36.835 1.00 85.38 69 LEU A C 1
ATOM 514 O O . LEU A 1 69 ? -29.088 -15.485 36.782 1.00 85.38 69 LEU A O 1
ATOM 518 N N . GLU A 1 70 ? -28.295 -17.396 37.645 1.00 88.19 70 GLU A N 1
ATOM 519 C CA . GLU A 1 70 ? -27.343 -16.722 38.527 1.00 88.19 70 GLU A CA 1
ATOM 520 C C . GLU A 1 70 ? -26.008 -16.440 37.818 1.00 88.19 70 GLU A C 1
ATOM 522 O O . GLU A 1 70 ? -25.537 -17.184 36.946 1.00 88.19 70 GLU A O 1
ATOM 527 N N . VAL A 1 71 ? -25.398 -15.304 38.161 1.00 90.12 71 VAL A N 1
ATOM 528 C CA . VAL A 1 71 ? -24.072 -14.879 37.699 1.00 90.12 71 VAL A CA 1
ATOM 529 C C . VAL A 1 71 ? -23.277 -14.381 38.900 1.00 90.12 71 VAL A C 1
ATOM 531 O O . VAL A 1 71 ? -23.701 -13.452 39.585 1.00 90.12 71 VAL A O 1
ATOM 534 N N . THR A 1 72 ? -22.100 -14.958 39.129 1.00 91.56 72 THR A N 1
ATOM 535 C CA . THR A 1 72 ? -21.191 -14.554 40.206 1.00 91.56 72 THR A CA 1
ATOM 536 C C . THR A 1 72 ? -20.049 -13.719 39.647 1.00 91.56 72 THR A C 1
ATOM 538 O O . THR A 1 72 ? -19.300 -14.155 38.768 1.00 91.56 72 THR A O 1
ATOM 541 N N . VAL A 1 73 ? -19.908 -12.512 40.180 1.00 92.12 73 VAL A N 1
ATOM 542 C CA . VAL A 1 73 ? -18.873 -11.539 39.831 1.00 92.12 73 VAL A CA 1
ATOM 543 C C . VAL A 1 73 ? -17.875 -11.439 40.979 1.00 92.12 73 VAL A C 1
ATOM 545 O O . VAL A 1 73 ? -18.274 -11.350 42.138 1.00 92.12 73 VAL A O 1
ATOM 548 N N . GLU A 1 74 ? -16.587 -11.424 40.655 1.00 91.00 74 GLU A N 1
ATOM 549 C CA . GLU A 1 74 ? -15.496 -11.157 41.589 1.00 91.00 74 GLU A CA 1
ATOM 550 C C . GLU A 1 74 ? -14.861 -9.800 41.273 1.00 91.00 74 GLU A C 1
ATOM 552 O O . GLU A 1 74 ? -14.518 -9.500 40.123 1.00 91.00 74 GLU A O 1
ATOM 557 N N . LEU A 1 75 ? -14.705 -8.976 42.306 1.00 90.69 75 LEU A N 1
ATOM 558 C CA . LEU A 1 75 ? -14.089 -7.657 42.250 1.00 90.69 75 LEU A CA 1
ATOM 559 C C . LEU A 1 75 ? -12.833 -7.667 43.120 1.00 90.69 75 LEU A C 1
ATOM 561 O O . LEU A 1 75 ? -12.900 -7.952 44.313 1.00 90.69 75 LEU A O 1
ATOM 565 N N . SER A 1 76 ? -11.686 -7.338 42.532 1.00 86.12 76 SER A N 1
ATOM 566 C CA . SER A 1 76 ? -10.390 -7.360 43.212 1.00 86.12 76 SER A CA 1
ATOM 567 C C . SER A 1 76 ? -9.567 -6.106 42.890 1.00 86.12 76 SER A C 1
ATOM 569 O O . SER A 1 76 ? -9.792 -5.471 41.859 1.00 86.12 76 SER A O 1
ATOM 571 N N . PRO A 1 77 ? -8.526 -5.785 43.678 1.00 80.25 77 PRO A N 1
ATOM 572 C CA . PRO A 1 77 ? -7.601 -4.695 43.344 1.00 80.25 77 PRO A CA 1
ATOM 573 C C . PRO A 1 77 ? -6.877 -4.893 42.003 1.00 80.25 77 PRO A C 1
ATOM 575 O O . PRO A 1 77 ? -6.326 -3.950 41.444 1.00 80.25 77 PRO A O 1
ATOM 578 N N . GLN A 1 78 ? -6.842 -6.130 41.497 1.00 80.88 78 GLN A N 1
ATOM 579 C CA . GLN A 1 78 ? -6.156 -6.509 40.262 1.00 80.88 78 GLN A CA 1
ATOM 580 C C . GLN A 1 78 ? -7.076 -6.447 39.031 1.00 80.88 78 GLN A C 1
ATOM 582 O O . GLN A 1 78 ? -6.584 -6.531 37.906 1.00 80.88 78 GLN A O 1
ATOM 587 N N . GLY A 1 79 ? -8.390 -6.292 39.223 1.00 84.56 79 GLY A N 1
ATOM 588 C CA . GLY A 1 79 ? -9.381 -6.285 38.149 1.00 84.56 79 GLY A CA 1
ATOM 589 C C . GLY A 1 79 ? -10.728 -6.872 38.567 1.00 84.56 79 GLY A C 1
ATOM 590 O O . GLY A 1 79 ? -10.938 -7.239 39.724 1.00 84.56 79 GLY A O 1
ATOM 591 N N . ALA A 1 80 ? -11.639 -6.984 37.603 1.00 89.69 80 ALA A N 1
ATOM 592 C CA . ALA A 1 80 ? -12.974 -7.546 37.803 1.00 89.69 80 ALA A CA 1
ATOM 593 C C . ALA A 1 80 ? -13.224 -8.706 36.835 1.00 89.69 80 ALA A C 1
ATOM 595 O O . ALA A 1 80 ? -12.826 -8.632 35.673 1.00 89.69 80 ALA A O 1
ATOM 596 N N . ALA A 1 81 ? -13.896 -9.764 37.281 1.00 92.62 81 ALA A N 1
ATOM 597 C CA . ALA A 1 81 ? -14.180 -10.937 36.456 1.00 92.62 81 ALA A CA 1
ATOM 598 C C . ALA A 1 81 ? -15.551 -11.535 36.777 1.00 92.62 81 ALA A C 1
ATOM 600 O O . ALA A 1 81 ? -16.062 -11.393 37.884 1.00 92.62 81 ALA A O 1
ATOM 601 N N . VAL A 1 82 ? -16.129 -12.259 35.820 1.00 91.56 82 VAL A N 1
ATOM 602 C CA . VAL A 1 82 ? -17.255 -13.162 36.090 1.00 91.56 82 VAL A CA 1
ATOM 603 C C . VAL A 1 82 ? -16.678 -14.548 36.345 1.00 91.56 82 VAL A C 1
ATOM 605 O O . VAL A 1 82 ? -16.056 -15.123 35.456 1.00 91.56 82 VAL A O 1
ATOM 608 N N . VAL A 1 83 ? -16.851 -15.071 37.556 1.00 92.38 83 VAL A N 1
ATOM 609 C CA . VAL A 1 83 ? -16.235 -16.340 37.985 1.00 92.38 83 VAL A CA 1
ATOM 610 C C . VAL A 1 83 ? -17.155 -17.538 37.793 1.00 92.38 83 VAL A C 1
ATOM 612 O O . VAL A 1 83 ? -16.675 -18.644 37.557 1.00 92.38 83 VAL A O 1
ATOM 615 N N . ALA A 1 84 ? -18.471 -17.322 37.834 1.00 90.19 84 ALA A N 1
ATOM 616 C CA . ALA A 1 84 ? -19.463 -18.359 37.587 1.00 90.19 84 ALA A CA 1
ATOM 617 C C . ALA A 1 84 ? -20.714 -17.783 36.915 1.00 90.19 84 ALA A C 1
ATOM 619 O O . ALA A 1 84 ? -21.053 -16.610 37.082 1.00 90.19 84 ALA A O 1
ATOM 620 N N . SER A 1 85 ? -21.403 -18.613 36.138 1.00 89.81 85 SER A N 1
ATOM 621 C CA . SER A 1 85 ? -22.718 -18.308 35.581 1.00 89.81 85 SER A CA 1
ATOM 622 C C . SER A 1 85 ? -23.466 -19.606 35.304 1.00 89.81 85 SER A C 1
ATOM 624 O O . SER A 1 85 ? -22.844 -20.574 34.877 1.00 89.81 85 SER A O 1
ATOM 626 N N . ASP A 1 86 ? -24.787 -19.607 35.454 1.00 90.62 86 ASP A N 1
ATOM 627 C CA . ASP A 1 86 ? -25.631 -20.768 35.131 1.00 90.62 86 ASP A CA 1
ATOM 628 C C . ASP A 1 86 ? -26.046 -20.840 33.651 1.00 90.62 86 ASP A C 1
ATOM 630 O O . ASP A 1 86 ? -26.757 -21.752 33.228 1.00 90.62 86 ASP A O 1
ATOM 634 N N . CYS A 1 87 ? -25.620 -19.879 32.823 1.00 86.94 87 CYS A N 1
ATOM 635 C CA . CYS A 1 87 ? -25.983 -19.848 31.407 1.00 86.94 87 CYS A CA 1
ATOM 636 C C . CYS A 1 87 ? -25.177 -20.867 30.570 1.00 86.94 87 CYS A C 1
ATOM 638 O O . CYS A 1 87 ? -24.003 -21.113 30.846 1.00 86.94 87 CYS A O 1
ATOM 640 N N . PRO A 1 88 ? -25.735 -21.428 29.484 1.00 84.69 88 PRO A N 1
ATOM 641 C CA . PRO A 1 88 ? -25.021 -22.407 28.658 1.00 84.69 88 PRO A CA 1
ATOM 642 C C . PRO A 1 88 ? -23.822 -21.814 27.896 1.00 84.69 88 PRO A C 1
ATOM 644 O O . PRO A 1 88 ? -22.855 -22.524 27.621 1.00 84.69 88 PRO A O 1
ATOM 647 N N . ASP A 1 89 ? -23.863 -20.521 27.560 1.00 86.69 89 ASP A N 1
ATOM 648 C CA . ASP A 1 89 ? -22.879 -19.901 26.666 1.00 86.69 89 ASP A CA 1
ATOM 649 C C . ASP A 1 89 ? -21.529 -19.630 27.346 1.00 86.69 89 ASP A C 1
ATOM 651 O O . ASP A 1 89 ? -20.487 -19.635 26.684 1.00 86.69 89 ASP A O 1
ATOM 655 N N . GLN A 1 90 ? -21.532 -19.381 28.663 1.00 87.88 90 GLN A N 1
ATOM 656 C CA . GLN A 1 90 ? -20.334 -19.132 29.482 1.00 87.88 90 GLN A CA 1
ATOM 657 C C . GLN A 1 90 ? -19.403 -18.025 28.936 1.00 87.88 90 GLN A C 1
ATOM 659 O O . GLN A 1 90 ? -18.230 -17.961 29.299 1.00 87.88 90 GLN A O 1
ATOM 664 N N . VAL A 1 91 ? -19.887 -17.143 28.050 1.00 87.94 91 VAL A N 1
ATOM 665 C CA . VAL A 1 91 ? -19.064 -16.111 27.385 1.00 87.94 91 VAL A CA 1
ATOM 666 C C . VAL A 1 91 ? -18.497 -15.131 28.408 1.00 87.94 91 VAL A C 1
ATOM 668 O O . VAL A 1 91 ? -17.313 -14.804 28.348 1.00 87.94 91 VAL A O 1
ATOM 671 N N . CYS A 1 92 ? -19.312 -14.719 29.381 1.00 87.75 92 CYS A N 1
ATOM 672 C CA . CYS A 1 92 ? -18.900 -13.854 30.483 1.00 87.75 92 CYS A CA 1
ATOM 673 C C . CYS A 1 92 ? -17.751 -14.465 31.302 1.00 87.75 92 CYS A C 1
ATOM 675 O O . CYS A 1 92 ? -16.760 -13.783 31.538 1.00 87.75 92 CYS A O 1
ATOM 677 N N . VAL A 1 93 ? -17.834 -15.755 31.642 1.00 89.94 93 VAL A N 1
ATOM 678 C CA . VAL A 1 93 ? -16.786 -16.480 32.384 1.00 89.94 93 VAL A CA 1
ATOM 679 C C . VAL A 1 93 ? -15.51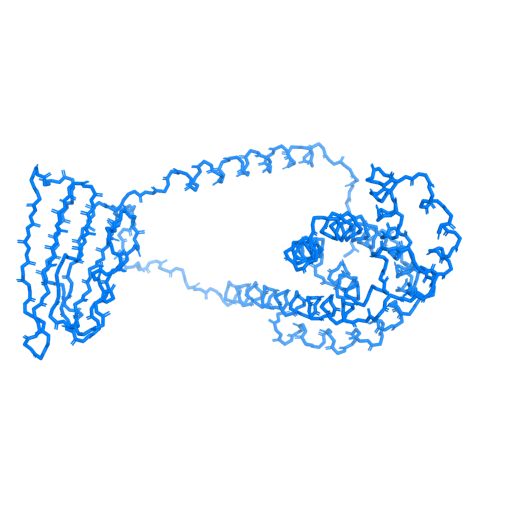7 -16.621 31.543 1.00 89.94 93 VAL A C 1
ATOM 681 O O . VAL A 1 93 ? -14.412 -16.325 31.992 1.00 89.94 93 VAL A O 1
ATOM 684 N N . ARG A 1 94 ? -15.665 -16.995 30.268 1.00 89.25 94 ARG A N 1
ATOM 685 C CA . ARG A 1 94 ? -14.542 -17.130 29.323 1.00 89.25 94 ARG A CA 1
ATOM 686 C C . ARG A 1 94 ? -13.863 -15.806 28.978 1.00 89.25 94 ARG A C 1
ATOM 688 O O . ARG A 1 94 ? -12.755 -15.836 28.451 1.00 89.25 94 ARG A O 1
ATOM 695 N N . THR A 1 95 ? -14.503 -14.668 29.253 1.00 88.00 95 THR A N 1
ATOM 696 C CA . THR A 1 95 ? -13.897 -13.343 29.049 1.00 88.00 95 THR A CA 1
ATOM 697 C C . THR A 1 95 ? -12.687 -13.142 29.967 1.00 88.00 95 THR A C 1
ATOM 699 O O . THR A 1 95 ? -11.740 -12.460 29.580 1.00 88.00 95 THR A O 1
ATOM 702 N N . GLY A 1 96 ? -12.672 -13.792 31.135 1.00 89.44 96 GLY A N 1
ATOM 703 C CA . GLY A 1 96 ? -11.583 -13.677 32.099 1.00 89.44 96 GLY A CA 1
ATOM 704 C C . GLY A 1 96 ? -11.544 -12.312 32.788 1.00 89.44 96 GLY A C 1
ATOM 705 O O . GLY A 1 96 ? -12.523 -11.564 32.794 1.00 89.44 96 GLY A O 1
ATOM 706 N N . THR A 1 97 ? -10.408 -12.003 33.408 1.00 90.25 97 THR A N 1
ATOM 707 C CA . THR A 1 97 ? -10.245 -10.798 34.226 1.00 90.25 97 THR A CA 1
ATOM 708 C C . THR A 1 97 ? -10.096 -9.548 33.366 1.00 90.25 97 THR A C 1
ATOM 710 O O . THR A 1 97 ? -9.149 -9.413 32.590 1.00 90.25 97 THR A O 1
ATOM 713 N N . LEU A 1 98 ? -11.012 -8.604 33.556 1.00 88.69 98 LEU A N 1
ATOM 714 C CA . LEU A 1 98 ? -10.952 -7.262 32.998 1.00 88.69 98 LEU A CA 1
ATOM 715 C C . LEU A 1 98 ? -9.960 -6.434 33.820 1.00 88.69 98 LEU A C 1
ATOM 717 O O . LEU A 1 98 ? -10.008 -6.439 35.051 1.00 88.69 98 LEU A O 1
ATOM 721 N N . THR A 1 99 ? -9.081 -5.702 33.144 1.00 83.75 99 THR A N 1
ATOM 722 C CA . THR A 1 99 ? -8.016 -4.889 33.763 1.00 83.75 99 THR A CA 1
ATOM 723 C C . THR A 1 99 ? -7.967 -3.457 33.226 1.00 83.75 99 THR A C 1
ATOM 725 O O . THR A 1 99 ? -7.440 -2.557 33.888 1.00 83.75 99 THR A O 1
ATOM 728 N N . LYS A 1 100 ? -8.527 -3.199 32.037 1.00 80.19 100 LYS A N 1
ATOM 729 C CA . LYS A 1 100 ? -8.448 -1.892 31.367 1.00 80.19 100 LYS A CA 1
ATOM 730 C C . LYS A 1 100 ? -9.797 -1.192 31.318 1.00 80.19 100 LYS A C 1
ATOM 732 O O . LYS A 1 100 ? -10.845 -1.809 31.146 1.00 80.19 100 LYS A O 1
ATOM 737 N N . ALA A 1 101 ? -9.753 0.135 31.389 1.00 78.38 101 ALA A N 1
ATOM 738 C CA . ALA A 1 101 ? -10.928 0.966 31.175 1.00 78.38 101 ALA A CA 1
ATOM 739 C C . ALA A 1 101 ? -11.530 0.720 29.778 1.00 78.38 101 ALA A C 1
ATOM 741 O O . ALA A 1 101 ? -10.828 0.768 28.768 1.00 78.38 101 ALA A O 1
ATOM 742 N N . GLY A 1 102 ? -12.840 0.491 29.720 1.00 79.44 102 GLY A N 1
ATOM 743 C CA . GLY A 1 102 ? -13.578 0.184 28.495 1.00 79.44 102 GLY A CA 1
ATOM 744 C C . GLY A 1 102 ? -13.727 -1.308 28.193 1.00 79.44 102 GLY A C 1
ATOM 745 O O . GLY A 1 102 ? -14.489 -1.645 27.291 1.00 79.44 102 GLY A O 1
ATOM 746 N N . GLU A 1 103 ? -13.066 -2.198 28.938 1.00 84.56 103 GLU A N 1
ATOM 747 C CA . GLU A 1 103 ? -13.307 -3.640 28.835 1.00 84.56 103 GLU A CA 1
ATOM 748 C C . GLU A 1 103 ? -14.673 -4.006 29.435 1.00 84.56 103 GLU A C 1
ATOM 750 O O . GLU A 1 103 ? -15.171 -3.353 30.358 1.00 84.56 103 GLU A O 1
ATOM 755 N N . THR A 1 104 ? -15.333 -5.012 28.860 1.00 89.62 104 THR A N 1
ATOM 756 C CA . THR A 1 104 ? -16.685 -5.424 29.260 1.00 89.62 104 THR A CA 1
ATOM 757 C C . THR A 1 104 ? -16.845 -6.933 29.114 1.00 89.62 104 THR A C 1
ATOM 759 O O . THR A 1 104 ? -16.508 -7.489 28.071 1.00 89.62 104 THR A O 1
ATOM 762 N N . ALA A 1 105 ? -17.405 -7.576 30.135 1.00 90.19 105 ALA A N 1
ATOM 763 C CA . ALA A 1 105 ? -17.900 -8.945 30.087 1.00 90.19 105 ALA A CA 1
ATOM 764 C C . ALA A 1 105 ? -19.433 -8.913 30.083 1.00 90.19 105 ALA A C 1
ATOM 766 O O . ALA A 1 105 ? -20.051 -8.217 30.889 1.00 90.19 105 ALA A O 1
ATOM 767 N N . VAL A 1 106 ? -20.058 -9.649 29.162 1.00 91.19 106 VAL A N 1
ATOM 768 C CA . VAL A 1 106 ? -21.517 -9.633 28.976 1.00 91.19 106 VAL A CA 1
ATOM 769 C C . VAL A 1 106 ? -22.074 -11.044 29.092 1.00 91.19 106 VAL A C 1
ATOM 771 O O . VAL A 1 106 ? -21.677 -11.943 28.352 1.00 91.19 106 VAL A O 1
ATOM 774 N N . CYS A 1 107 ? -23.031 -11.224 29.997 1.00 87.25 107 CYS A N 1
ATOM 775 C CA . CYS A 1 107 ? -23.899 -12.390 30.046 1.00 87.25 107 CYS A CA 1
ATOM 776 C C . CYS A 1 107 ? -25.222 -12.037 29.359 1.00 87.25 107 CYS A C 1
ATOM 778 O O . CYS A 1 107 ? -26.118 -11.452 29.971 1.00 87.25 107 CYS A O 1
ATOM 780 N N . LEU A 1 108 ? -25.329 -12.360 28.067 1.00 89.56 108 LEU A N 1
ATOM 781 C CA . LEU A 1 108 ? -26.499 -12.011 27.260 1.00 89.56 108 LEU A CA 1
ATOM 782 C C . LEU A 1 108 ? -27.799 -12.675 27.768 1.00 89.56 108 LEU A C 1
ATOM 784 O O . LEU A 1 108 ? -28.782 -11.946 27.901 1.00 89.56 108 LEU A O 1
ATOM 788 N N . PRO A 1 109 ? -27.835 -13.984 28.115 1.00 85.31 109 PRO A N 1
ATOM 789 C CA . PRO A 1 109 ? -29.065 -14.634 28.584 1.00 85.31 109 PRO A CA 1
ATOM 790 C C . PRO A 1 109 ? -29.576 -14.082 29.921 1.00 85.31 109 PRO A C 1
ATOM 792 O O . PRO A 1 109 ? -30.773 -13.879 30.085 1.00 85.31 109 PRO A O 1
ATOM 795 N N . ALA A 1 110 ? -28.663 -13.778 30.850 1.00 86.56 110 ALA A N 1
ATOM 796 C CA . ALA A 1 110 ? -28.997 -13.219 32.161 1.00 86.56 110 ALA A CA 1
ATOM 797 C C . ALA A 1 110 ? -29.208 -11.688 32.136 1.00 86.56 110 ALA A C 1
ATOM 799 O O . ALA A 1 110 ? -29.605 -11.113 33.148 1.00 86.56 110 ALA A O 1
ATOM 800 N N . ARG A 1 111 ? -28.923 -11.022 31.002 1.00 88.00 111 ARG A N 1
ATOM 801 C CA . ARG A 1 111 ? -28.837 -9.556 30.841 1.00 88.00 111 ARG A CA 1
ATOM 802 C C . ARG A 1 111 ? -27.978 -8.859 31.900 1.00 88.00 111 ARG A C 1
ATOM 804 O O . ARG A 1 111 ? -28.358 -7.805 32.412 1.00 88.00 111 ARG A O 1
ATOM 811 N N . ILE A 1 112 ? -26.821 -9.437 32.209 1.00 90.25 112 ILE A N 1
ATOM 812 C CA . ILE A 1 112 ? -25.859 -8.857 33.153 1.00 90.25 112 ILE A CA 1
ATOM 813 C C . ILE A 1 112 ? -24.624 -8.381 32.392 1.00 90.25 112 ILE A C 1
ATOM 815 O O . ILE A 1 112 ? -24.039 -9.132 31.605 1.00 90.25 112 ILE A O 1
ATOM 819 N N . THR A 1 113 ? -24.221 -7.137 32.627 1.00 90.38 113 THR A N 1
ATOM 820 C CA . THR A 1 113 ? -23.016 -6.524 32.058 1.00 90.38 113 THR A CA 1
ATOM 821 C C . THR A 1 113 ? -22.071 -6.131 33.187 1.00 90.38 113 THR A C 1
ATOM 823 O O . THR A 1 113 ? -22.460 -5.475 34.147 1.00 90.38 113 THR A O 1
ATOM 826 N N . LEU A 1 114 ? -20.810 -6.541 33.075 1.00 91.19 114 LEU A N 1
ATOM 827 C CA . LEU A 1 114 ? -19.716 -6.095 33.932 1.00 91.19 114 LEU A CA 1
ATOM 828 C C . LEU A 1 114 ? -18.787 -5.234 33.085 1.00 91.19 114 LEU A C 1
ATOM 830 O O . LEU A 1 114 ? -18.241 -5.716 32.093 1.00 91.19 114 LEU A O 1
ATOM 834 N N . ARG A 1 115 ? -18.578 -3.979 33.474 1.00 89.75 115 ARG A N 1
ATOM 835 C CA . ARG A 1 115 ? -17.732 -3.033 32.745 1.00 89.75 115 ARG A CA 1
ATOM 836 C C . ARG A 1 115 ? -16.736 -2.360 33.673 1.00 89.75 115 ARG A C 1
ATOM 838 O O . ARG A 1 115 ? -17.083 -1.977 34.787 1.00 89.75 115 ARG A O 1
ATOM 845 N N . LEU A 1 116 ? -15.515 -2.159 33.181 1.00 88.19 116 LEU A N 1
ATOM 846 C CA . LEU A 1 116 ? -14.548 -1.288 33.838 1.00 88.19 116 LEU A CA 1
ATOM 847 C C . LEU A 1 116 ? -14.588 0.116 33.247 1.00 88.19 116 LEU A C 1
ATOM 849 O O . LEU A 1 116 ? -14.404 0.318 32.045 1.00 88.19 116 LEU A O 1
ATOM 853 N N . GLU A 1 117 ? -14.766 1.102 34.110 1.00 82.81 117 GLU A N 1
ATOM 854 C CA . GLU A 1 117 ? -14.576 2.509 33.809 1.00 82.81 117 GLU A CA 1
ATOM 855 C C . GLU A 1 117 ? -13.245 2.991 34.390 1.00 82.81 117 GLU A C 1
ATOM 857 O O . GLU A 1 117 ? -12.820 2.610 35.482 1.00 82.81 117 GLU A O 1
ATOM 862 N N . GLY A 1 118 ? -12.544 3.819 33.622 1.00 72.25 118 GLY A N 1
ATOM 863 C CA . GLY A 1 118 ? -11.390 4.554 34.126 1.00 72.25 118 GLY A CA 1
ATOM 864 C C . GLY A 1 118 ? -11.857 5.805 34.855 1.00 72.25 118 GLY A C 1
ATOM 865 O O . GLY A 1 118 ? -12.945 6.315 34.579 1.00 72.25 118 GLY A O 1
ATOM 866 N N . SER A 1 119 ? -11.019 6.327 35.751 1.00 53.38 119 SER A N 1
ATOM 867 C CA . SER A 1 119 ? -11.294 7.589 36.433 1.00 53.38 119 SER A CA 1
ATOM 868 C C . SER A 1 119 ? -11.700 8.649 35.408 1.00 53.38 119 SER A C 1
ATOM 870 O O . SER A 1 119 ? -10.988 8.825 34.412 1.00 53.38 119 SER A O 1
ATOM 872 N N . PRO A 1 120 ? -12.820 9.361 35.621 1.00 47.88 120 PRO A N 1
ATOM 873 C CA . PRO A 1 120 ? -13.236 10.400 34.703 1.00 47.88 120 PRO A CA 1
ATOM 874 C C . PRO A 1 120 ? -12.115 11.436 34.623 1.00 47.88 120 PRO A C 1
ATOM 876 O O . PRO A 1 120 ? -11.842 12.153 35.586 1.00 47.88 120 PRO A O 1
ATOM 879 N N . CYS A 1 121 ? -11.453 11.543 33.470 1.00 41.88 121 CYS A N 1
ATOM 880 C CA . CYS A 1 121 ? -10.715 12.753 33.147 1.00 41.88 121 CYS A CA 1
ATOM 881 C C . CYS A 1 121 ? -11.746 13.880 33.211 1.00 41.88 121 CYS A C 1
ATOM 883 O O . CYS A 1 121 ? -12.749 13.810 32.510 1.00 41.88 121 CYS A O 1
ATOM 885 N N . GLY A 1 122 ? -11.536 14.842 34.117 1.00 38.69 122 GLY A N 1
ATOM 886 C CA . GLY A 1 122 ? -12.515 15.815 34.622 1.00 38.69 122 GLY A CA 1
ATOM 887 C C . GLY A 1 122 ? -13.178 16.712 33.576 1.00 38.69 122 GLY A C 1
ATOM 888 O O . GLY A 1 122 ? -13.007 17.924 33.578 1.00 38.69 122 GLY A O 1
ATOM 889 N N . TRP A 1 123 ? -13.969 16.118 32.700 1.00 34.09 123 TRP A N 1
ATOM 890 C CA . TRP A 1 123 ? -14.816 16.751 31.713 1.00 34.09 123 TRP A CA 1
ATOM 891 C C . TRP A 1 123 ? -16.203 16.229 32.036 1.00 34.09 123 TRP A C 1
ATOM 893 O O . TRP A 1 123 ? -16.757 15.377 31.345 1.00 34.09 123 TRP A O 1
ATOM 903 N N . LYS A 1 124 ? -16.737 16.689 33.175 1.00 35.06 124 LYS A N 1
ATOM 904 C CA . LYS A 1 124 ? -18.149 16.491 33.478 1.00 35.06 124 LYS A CA 1
ATOM 905 C C . LYS A 1 124 ? -18.926 16.970 32.259 1.00 35.06 124 LYS A C 1
ATOM 907 O O . LYS A 1 124 ? -18.765 18.116 31.835 1.00 35.06 124 LYS A O 1
ATOM 912 N N . ALA A 1 125 ? -19.770 16.090 31.732 1.00 38.16 125 ALA A N 1
ATOM 913 C CA . ALA A 1 125 ? -20.888 16.439 30.877 1.00 38.16 125 ALA A CA 1
ATOM 914 C C . ALA A 1 125 ? -21.856 17.317 31.688 1.00 38.16 125 ALA A C 1
ATOM 916 O O . ALA A 1 125 ? -22.920 16.892 32.122 1.00 38.16 125 ALA A O 1
ATOM 917 N N . ALA A 1 126 ? -21.449 18.557 31.950 1.00 39.00 126 ALA A N 1
ATOM 918 C CA . ALA A 1 126 ? -22.387 19.632 32.153 1.00 39.00 126 ALA A CA 1
ATOM 919 C C . ALA A 1 126 ? -23.111 19.787 30.819 1.00 39.00 126 ALA A C 1
ATOM 921 O O . ALA A 1 126 ? -22.468 19.865 29.775 1.00 39.00 126 ALA A O 1
ATOM 922 N N . VAL A 1 127 ? -24.438 19.800 30.835 1.00 47.09 127 VAL A N 1
ATOM 923 C CA . VAL A 1 127 ? -25.236 20.301 29.717 1.00 47.09 127 VAL A CA 1
ATOM 924 C C . VAL A 1 127 ? -24.682 21.686 29.386 1.00 47.09 127 VAL A C 1
ATOM 926 O O . VAL A 1 127 ? -24.860 22.609 30.170 1.00 47.09 127 VAL A O 1
ATOM 929 N N . ILE A 1 128 ? -23.908 21.795 28.303 1.00 42.53 128 ILE A N 1
ATOM 930 C CA . ILE A 1 128 ? -23.129 22.986 27.970 1.00 42.53 128 ILE A CA 1
ATOM 931 C C . ILE A 1 128 ? -24.058 24.001 27.284 1.00 42.53 128 ILE A C 1
ATOM 933 O O . ILE A 1 128 ? -24.381 23.803 26.110 1.00 42.53 128 ILE A O 1
ATOM 937 N N . PRO A 1 129 ? -24.451 25.124 27.919 1.00 46.62 129 PRO A N 1
ATOM 938 C CA . PRO A 1 129 ? -25.283 26.137 27.262 1.00 46.62 129 PRO A CA 1
ATOM 939 C C . PRO A 1 129 ? -24.531 26.866 26.132 1.00 46.62 129 PRO A C 1
ATOM 941 O O . PRO A 1 129 ? -25.145 27.470 25.259 1.00 46.62 129 PRO A O 1
ATOM 944 N N . TRP A 1 130 ? -23.194 26.782 26.122 1.00 51.06 130 TRP A N 1
ATOM 945 C CA . TRP A 1 130 ? -22.303 27.319 25.087 1.00 51.06 130 TRP A CA 1
ATOM 946 C C . TRP A 1 130 ? -21.897 26.300 24.013 1.00 51.06 130 TRP A C 1
ATOM 948 O O . TRP A 1 130 ? -20.913 26.537 23.309 1.00 51.06 130 TRP A O 1
ATOM 958 N N . MET A 1 131 ? -22.597 25.162 23.881 1.00 27.66 131 MET A N 1
ATOM 959 C CA . MET A 1 131 ? -22.227 24.141 22.900 1.00 27.66 131 MET A CA 1
ATOM 960 C C . MET A 1 131 ? -22.175 24.797 21.512 1.00 27.66 131 MET A C 1
ATOM 962 O O . MET A 1 131 ? -23.204 25.285 21.031 1.00 27.66 131 MET A O 1
ATOM 966 N N . PRO A 1 132 ? -20.987 24.899 20.881 1.00 45.31 132 PRO A N 1
ATOM 967 C CA . PRO A 1 132 ? -20.866 25.637 19.643 1.00 45.31 132 PRO A CA 1
ATOM 968 C C . PRO A 1 132 ? -21.728 24.906 18.629 1.00 45.31 132 PRO A C 1
ATOM 970 O O . PRO A 1 132 ? -21.550 23.704 18.416 1.00 45.31 132 PRO A O 1
ATOM 973 N N . ARG A 1 133 ? -22.686 25.621 18.025 1.00 46.22 133 ARG A N 1
ATOM 974 C CA . ARG A 1 133 ? -23.433 25.121 16.869 1.00 46.22 133 ARG A CA 1
ATOM 975 C C . ARG A 1 133 ? -22.412 24.477 15.940 1.00 46.22 133 ARG A C 1
ATOM 977 O O . ARG A 1 133 ? -21.496 25.162 15.487 1.00 46.22 133 ARG A O 1
ATOM 984 N N . PHE A 1 134 ? -22.520 23.165 15.717 1.00 44.19 134 PHE A N 1
ATOM 985 C CA . PHE A 1 134 ? -21.692 22.482 14.731 1.00 44.19 134 PHE A CA 1
ATOM 986 C C . PHE A 1 134 ? -21.953 23.173 13.400 1.00 44.19 134 PHE A C 1
ATOM 988 O O . PHE A 1 134 ? -22.990 22.938 12.777 1.00 44.19 134 PHE A O 1
ATOM 995 N N . THR A 1 135 ? -21.049 24.071 13.010 1.00 56.00 135 THR A N 1
ATOM 996 C CA . THR A 1 135 ? -21.179 24.811 11.765 1.00 56.00 135 THR A CA 1
ATOM 997 C C . THR A 1 135 ? -21.231 23.803 10.628 1.00 56.00 135 THR A C 1
ATOM 999 O O . THR A 1 135 ? -20.607 22.733 10.668 1.00 56.00 135 THR A O 1
ATOM 1002 N N . GLU A 1 136 ? -22.013 24.117 9.608 1.00 56.03 136 GLU A N 1
ATOM 1003 C CA . GLU A 1 136 ? -22.173 23.274 8.425 1.00 56.03 136 GLU A CA 1
ATOM 1004 C C . GLU A 1 136 ? -20.816 23.004 7.739 1.00 56.03 136 GLU A C 1
ATOM 1006 O O . GLU A 1 136 ? -20.575 21.924 7.195 1.00 56.03 136 GLU A O 1
ATOM 1011 N N . GLU A 1 137 ? -19.853 23.914 7.913 1.00 55.78 137 GLU A N 1
ATOM 1012 C CA . GLU A 1 137 ? -18.436 23.736 7.581 1.00 55.78 137 GLU A CA 1
ATOM 1013 C C . GLU A 1 137 ? -17.752 22.602 8.350 1.00 55.78 137 GLU A C 1
ATOM 1015 O O . GLU A 1 137 ? -17.087 21.765 7.743 1.00 55.78 137 GLU A O 1
ATOM 1020 N N . ARG A 1 138 ? -17.921 22.513 9.674 1.00 52.34 138 ARG A N 1
ATOM 1021 C CA . ARG A 1 138 ? -17.293 21.451 10.478 1.00 52.34 138 ARG A CA 1
ATOM 1022 C C . ARG A 1 138 ? -17.938 20.093 10.195 1.00 52.34 138 ARG A C 1
ATOM 1024 O O . ARG A 1 138 ? -17.241 19.083 10.095 1.00 52.34 138 ARG A O 1
ATOM 1031 N N . ARG A 1 139 ? -19.258 20.075 9.971 1.00 51.66 139 ARG A N 1
ATOM 1032 C CA . ARG A 1 139 ? -20.010 18.882 9.543 1.00 51.66 139 ARG A CA 1
ATOM 1033 C C . ARG A 1 139 ? -19.579 18.414 8.148 1.00 51.66 139 ARG A C 1
ATOM 1035 O O . ARG A 1 139 ? -19.381 17.220 7.941 1.00 51.66 139 ARG A O 1
ATOM 1042 N N . SER A 1 140 ? -19.385 19.334 7.204 1.00 58.25 140 SER A N 1
ATOM 1043 C CA . SER A 1 140 ? -18.910 19.015 5.851 1.00 58.25 140 SER A CA 1
ATOM 1044 C C . SER A 1 140 ? -17.425 18.641 5.815 1.00 58.25 140 SER A C 1
ATOM 1046 O O . SER A 1 140 ? -17.039 17.801 5.009 1.00 58.25 140 SER A O 1
ATOM 1048 N N . ALA A 1 141 ? -16.581 19.202 6.685 1.00 58.06 141 ALA A N 1
ATOM 1049 C CA . ALA A 1 141 ? -15.182 18.795 6.835 1.00 58.06 141 ALA A CA 1
ATOM 1050 C C . ALA A 1 141 ? -15.063 17.369 7.397 1.00 58.06 141 ALA A C 1
ATOM 1052 O O . ALA A 1 141 ? -14.284 16.571 6.881 1.00 58.06 141 ALA A O 1
ATOM 1053 N N . MET A 1 142 ? -15.882 17.019 8.394 1.00 55.62 142 MET A N 1
ATOM 1054 C CA . MET A 1 142 ? -15.907 15.672 8.970 1.00 55.62 142 MET A CA 1
ATOM 1055 C C . MET A 1 142 ? -16.477 14.636 7.990 1.00 55.62 142 MET A C 1
ATOM 1057 O O . MET A 1 142 ? -15.876 13.580 7.825 1.00 55.62 142 MET A O 1
ATOM 1061 N N . LYS A 1 143 ? -17.543 14.968 7.241 1.00 60.03 143 LYS A N 1
ATOM 1062 C CA . LYS A 1 143 ? -18.036 14.130 6.126 1.00 60.03 143 LYS A CA 1
ATOM 1063 C C . LYS A 1 143 ? -16.955 13.894 5.062 1.00 60.03 143 LYS A C 1
ATOM 1065 O O . LYS A 1 143 ? -16.748 12.755 4.655 1.00 60.03 143 LYS A O 1
ATOM 1070 N N . ARG A 1 144 ? -16.212 14.940 4.675 1.00 66.62 144 ARG A N 1
ATOM 1071 C CA . ARG A 1 144 ? -15.079 14.843 3.733 1.00 66.62 144 ARG A CA 1
ATOM 1072 C C . ARG A 1 144 ? -13.932 13.981 4.276 1.00 66.62 144 ARG A C 1
ATOM 1074 O O . ARG A 1 144 ? -13.314 13.234 3.519 1.00 66.62 144 ARG A O 1
ATOM 1081 N N . ALA A 1 145 ? -13.653 14.046 5.579 1.00 69.81 145 ALA A N 1
ATOM 1082 C CA . ALA A 1 145 ? -12.623 13.233 6.224 1.00 69.81 145 ALA A CA 1
ATOM 1083 C C . ALA A 1 145 ? -13.010 11.744 6.285 1.00 69.81 145 ALA A C 1
ATOM 1085 O O . ALA A 1 145 ? -12.234 10.903 5.830 1.00 69.81 145 ALA A O 1
ATOM 1086 N N . SER A 1 146 ? -14.216 11.418 6.763 1.00 77.44 146 SER A N 1
ATOM 1087 C CA . SER A 1 146 ? -14.737 10.042 6.793 1.00 77.44 146 SER A CA 1
ATOM 1088 C C . SER A 1 146 ? -14.820 9.438 5.390 1.00 77.44 146 SER A C 1
ATOM 1090 O O . SER A 1 146 ? -14.421 8.295 5.176 1.00 77.44 146 SER A O 1
ATOM 1092 N N . GLY A 1 147 ? -15.253 10.240 4.418 1.00 79.50 147 GLY A N 1
ATOM 1093 C CA . GLY A 1 147 ? -15.321 9.871 3.011 1.00 79.50 147 GLY A CA 1
ATOM 1094 C C . GLY A 1 147 ? -13.978 9.500 2.393 1.00 79.50 147 GLY A C 1
ATOM 1095 O O . GLY A 1 147 ? -13.825 8.457 1.754 1.00 79.50 147 GLY A O 1
ATOM 1096 N N . ARG A 1 148 ? -12.955 10.320 2.658 1.00 80.06 148 ARG A N 1
ATOM 1097 C CA . ARG A 1 148 ? -11.585 10.056 2.208 1.00 80.06 148 ARG A CA 1
ATOM 1098 C C . ARG A 1 148 ? -11.035 8.759 2.794 1.00 80.06 148 ARG A C 1
ATOM 1100 O O . ARG A 1 148 ? -10.412 8.002 2.055 1.00 80.06 148 ARG A O 1
ATOM 1107 N N . VAL A 1 149 ? -11.278 8.494 4.078 1.00 85.12 149 VAL A N 1
ATOM 1108 C CA . VAL A 1 149 ? -10.846 7.251 4.738 1.00 85.12 149 VAL A CA 1
ATOM 1109 C C . VAL A 1 149 ? -11.549 6.039 4.121 1.00 85.12 149 VAL A C 1
ATOM 1111 O O . VAL A 1 149 ? -10.878 5.085 3.725 1.00 85.12 149 VAL A O 1
ATOM 1114 N N .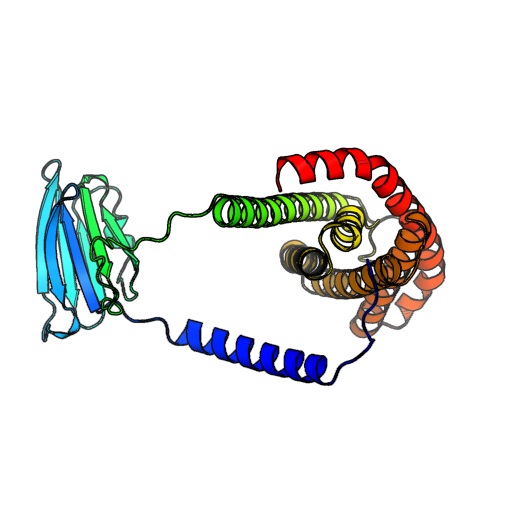 ALA A 1 150 ? -12.871 6.098 3.943 1.00 88.44 150 ALA A N 1
ATOM 1115 C CA . ALA A 1 150 ? -13.643 5.022 3.319 1.00 88.44 150 ALA A CA 1
ATOM 1116 C C . ALA A 1 150 ? -13.153 4.712 1.895 1.00 88.44 150 ALA A C 1
ATOM 1118 O O . ALA A 1 150 ? -12.911 3.556 1.548 1.00 88.44 150 ALA A O 1
ATOM 1119 N N . PHE A 1 151 ? -12.915 5.745 1.085 1.00 87.81 151 PHE A N 1
ATOM 1120 C CA . PHE A 1 151 ? -12.426 5.577 -0.281 1.00 87.81 151 PHE A CA 1
ATOM 1121 C C . PHE A 1 151 ? -10.989 5.036 -0.338 1.00 87.81 151 PHE A C 1
ATOM 1123 O O . PHE A 1 151 ? -10.680 4.188 -1.176 1.00 87.81 151 PHE A O 1
ATOM 1130 N N . THR A 1 152 ? -10.110 5.452 0.584 1.00 88.12 152 THR A N 1
ATOM 1131 C CA . THR A 1 152 ? -8.780 4.831 0.715 1.00 88.12 152 THR A CA 1
ATOM 1132 C C . THR A 1 152 ? -8.864 3.362 1.125 1.00 88.12 152 THR A C 1
ATOM 1134 O O . THR A 1 152 ? -8.091 2.558 0.609 1.00 88.12 152 THR A O 1
ATOM 1137 N N . GLY A 1 153 ? -9.824 2.996 1.981 1.00 90.50 153 GLY A N 1
ATOM 1138 C CA . GLY A 1 153 ? -10.094 1.607 2.354 1.00 90.50 153 GLY A CA 1
ATOM 1139 C C . GLY A 1 153 ? -10.563 0.766 1.165 1.00 90.50 153 GLY A C 1
ATOM 1140 O O . GLY A 1 153 ? -10.039 -0.323 0.943 1.00 90.50 153 GLY A O 1
ATOM 1141 N N . LEU A 1 154 ? -11.467 1.303 0.339 1.00 91.50 154 LEU A N 1
ATOM 1142 C CA . LEU A 1 154 ? -11.933 0.639 -0.883 1.00 91.50 154 LEU A CA 1
ATOM 1143 C C . LEU A 1 154 ? -10.786 0.389 -1.874 1.00 91.50 154 LEU A C 1
ATOM 1145 O O . LEU A 1 154 ? -10.665 -0.702 -2.429 1.00 91.50 154 LEU A O 1
ATOM 1149 N N . LEU A 1 155 ? -9.910 1.377 -2.071 1.00 90.56 155 LEU A N 1
ATOM 1150 C CA . LEU A 1 155 ? -8.737 1.227 -2.936 1.00 90.56 155 LEU A CA 1
ATOM 1151 C C . LEU A 1 155 ? -7.709 0.250 -2.371 1.00 90.56 155 LEU A C 1
ATOM 1153 O O . LEU A 1 155 ? -7.086 -0.474 -3.143 1.00 90.56 155 LEU A O 1
ATOM 1157 N N . ALA A 1 156 ? -7.531 0.206 -1.050 1.00 91.88 156 ALA A N 1
ATOM 1158 C CA . ALA A 1 156 ? -6.682 -0.791 -0.409 1.00 91.88 156 ALA A CA 1
ATOM 1159 C C . ALA A 1 156 ? -7.243 -2.204 -0.620 1.00 91.88 156 ALA A C 1
ATOM 1161 O O . ALA A 1 156 ? -6.498 -3.091 -1.032 1.00 91.88 156 ALA A O 1
ATOM 1162 N N . ALA A 1 157 ? -8.551 -2.402 -0.437 1.00 93.00 157 ALA A N 1
ATOM 1163 C CA . ALA A 1 157 ? -9.214 -3.675 -0.714 1.00 93.00 157 ALA A CA 1
ATOM 1164 C C . ALA A 1 157 ? -9.044 -4.098 -2.182 1.00 93.00 157 ALA A C 1
ATOM 1166 O O . ALA A 1 157 ? -8.645 -5.230 -2.452 1.00 93.00 157 ALA A O 1
ATOM 1167 N N . LEU A 1 158 ? -9.247 -3.175 -3.129 1.00 91.56 158 LEU A N 1
ATOM 1168 C CA . LEU A 1 158 ? -9.002 -3.418 -4.554 1.00 91.56 158 LEU A CA 1
ATOM 1169 C C . LEU A 1 158 ? -7.535 -3.786 -4.827 1.00 91.56 158 LEU A C 1
ATOM 1171 O O . LEU A 1 158 ? -7.262 -4.743 -5.549 1.00 91.56 158 LEU A O 1
ATOM 1175 N N . ALA A 1 159 ? -6.582 -3.060 -4.238 1.00 91.69 159 ALA A N 1
ATOM 1176 C CA . ALA A 1 159 ? -5.155 -3.332 -4.399 1.00 91.69 159 ALA A CA 1
ATOM 1177 C C . ALA A 1 159 ? -4.770 -4.719 -3.864 1.00 91.69 159 ALA A C 1
ATOM 1179 O O . ALA A 1 159 ? -3.961 -5.411 -4.485 1.00 91.69 159 ALA A O 1
ATOM 1180 N N . LEU A 1 160 ? -5.353 -5.143 -2.738 1.00 91.19 160 LEU A N 1
ATOM 1181 C CA . LEU A 1 160 ? -5.149 -6.480 -2.182 1.00 91.19 160 LEU A CA 1
ATOM 1182 C C . LEU A 1 160 ? -5.799 -7.563 -3.038 1.00 91.19 160 LEU A C 1
ATOM 1184 O O . LEU A 1 160 ? -5.145 -8.565 -3.309 1.00 91.19 160 LEU A O 1
ATOM 1188 N N . ALA A 1 161 ? -7.025 -7.349 -3.519 1.00 91.50 161 ALA A N 1
ATOM 1189 C CA . ALA A 1 161 ? -7.703 -8.280 -4.418 1.00 91.50 161 ALA A CA 1
ATOM 1190 C C . ALA A 1 161 ? -6.896 -8.496 -5.707 1.00 91.50 161 ALA A C 1
ATOM 1192 O O . ALA A 1 161 ? -6.650 -9.635 -6.097 1.00 91.50 161 ALA A O 1
ATOM 1193 N N . LEU A 1 162 ? -6.390 -7.418 -6.318 1.00 88.69 162 LEU A N 1
ATOM 1194 C CA . LEU A 1 162 ? -5.508 -7.500 -7.486 1.00 88.69 162 LEU A CA 1
ATOM 1195 C C . LEU A 1 162 ? -4.167 -8.164 -7.146 1.00 88.69 162 LEU A C 1
ATOM 1197 O O . LEU A 1 162 ? -3.687 -8.992 -7.908 1.00 88.69 162 LEU A O 1
ATOM 1201 N N . SER A 1 163 ? -3.581 -7.864 -5.983 1.00 88.62 163 SER A N 1
ATOM 1202 C CA . SER A 1 163 ? -2.342 -8.503 -5.508 1.00 88.62 163 SER A CA 1
ATOM 1203 C C . SER A 1 163 ? -2.520 -10.001 -5.242 1.00 88.62 163 SER A C 1
ATOM 1205 O O . SER A 1 163 ? -1.577 -10.773 -5.434 1.00 88.62 163 SER A O 1
ATOM 1207 N N . PHE A 1 164 ? -3.698 -10.419 -4.780 1.00 87.62 164 PHE A N 1
ATOM 1208 C CA . PHE A 1 164 ? -4.061 -11.819 -4.590 1.00 87.62 164 PHE A CA 1
ATOM 1209 C C . PHE A 1 164 ? -4.272 -12.509 -5.937 1.00 87.62 164 PHE A C 1
ATOM 1211 O O . PHE A 1 164 ? -3.644 -13.534 -6.180 1.00 87.62 164 PHE A O 1
ATOM 1218 N N . LEU A 1 165 ? -5.038 -11.894 -6.845 1.00 87.06 165 LEU A N 1
ATOM 1219 C CA . LEU A 1 165 ? -5.254 -12.388 -8.206 1.00 87.06 165 LEU A CA 1
ATOM 1220 C C . LEU A 1 165 ? -3.935 -12.556 -8.973 1.00 87.06 165 LEU A C 1
ATOM 1222 O O . LEU A 1 165 ? -3.705 -13.597 -9.575 1.00 87.06 165 LEU A O 1
ATOM 1226 N N . GLU A 1 166 ? -3.022 -11.585 -8.883 1.00 83.62 166 GLU A N 1
ATOM 1227 C CA . GLU A 1 166 ? -1.661 -11.702 -9.429 1.00 83.62 166 GLU A CA 1
ATOM 1228 C C . GLU A 1 166 ? -0.875 -12.870 -8.821 1.00 83.62 166 GLU A C 1
ATOM 1230 O O . GLU A 1 166 ? 0.016 -13.406 -9.466 1.00 83.62 166 GLU A O 1
ATOM 1235 N N . GLY A 1 167 ? -1.164 -13.243 -7.572 1.00 80.06 167 GLY A N 1
ATOM 1236 C CA . GLY A 1 167 ? -0.553 -14.396 -6.912 1.00 80.06 167 GLY A CA 1
ATOM 1237 C C . GLY A 1 167 ? -1.106 -15.744 -7.373 1.00 80.06 167 GLY A C 1
ATOM 1238 O O . GLY A 1 167 ? -0.434 -16.746 -7.163 1.00 80.06 167 GLY A O 1
ATOM 1239 N N . LEU A 1 168 ? -2.295 -15.766 -7.982 1.00 84.00 168 LEU A N 1
ATOM 1240 C CA . LEU A 1 168 ? -2.901 -16.968 -8.563 1.00 84.00 168 LEU A CA 1
ATOM 1241 C C . LEU A 1 168 ? -2.412 -17.234 -9.990 1.00 84.00 168 LEU A C 1
ATOM 1243 O O . LEU A 1 168 ? -2.562 -18.347 -10.491 1.00 84.00 168 LEU A O 1
ATOM 1247 N N . LEU A 1 169 ? -1.851 -16.222 -10.659 1.00 79.88 169 LEU A N 1
ATOM 1248 C CA . LEU A 1 169 ? -1.311 -16.392 -12.000 1.00 79.88 169 LEU A CA 1
ATOM 1249 C C . LEU A 1 169 ? -0.041 -17.253 -11.944 1.00 79.88 169 LEU A C 1
ATOM 1251 O O . LEU A 1 169 ? 0.842 -16.980 -11.123 1.00 79.88 169 LEU A O 1
ATOM 1255 N N . PRO A 1 170 ? 0.083 -18.271 -12.815 1.00 74.38 170 PRO A N 1
ATOM 1256 C CA . PRO A 1 170 ? 1.299 -19.062 -12.889 1.00 74.38 170 PRO A CA 1
ATOM 1257 C C . PRO A 1 170 ? 2.483 -18.154 -13.257 1.00 74.38 170 PRO A C 1
ATOM 1259 O O . PRO A 1 170 ? 2.310 -17.201 -14.026 1.00 74.38 170 PRO A O 1
ATOM 1262 N N . PRO A 1 171 ? 3.687 -18.422 -12.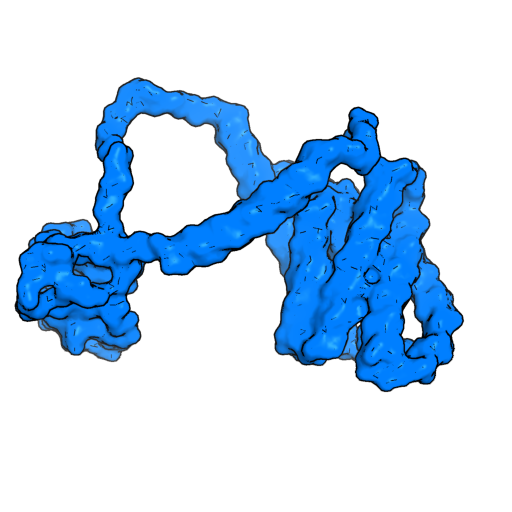720 1.00 69.69 171 PRO A N 1
ATOM 1263 C CA . PRO A 1 171 ? 4.867 -17.639 -13.051 1.00 69.69 171 PRO A CA 1
ATOM 1264 C C . PRO A 1 171 ? 5.102 -17.699 -14.560 1.00 69.69 171 PRO A C 1
ATOM 1266 O O . PRO A 1 171 ? 5.215 -18.778 -15.144 1.00 69.69 171 PRO A O 1
ATOM 1269 N N . LEU A 1 172 ? 5.139 -16.529 -15.198 1.00 70.38 172 LEU A N 1
ATOM 1270 C CA . LEU A 1 172 ? 5.376 -16.444 -16.631 1.00 70.38 172 LEU A CA 1
ATOM 1271 C C . LEU A 1 172 ? 6.792 -16.955 -16.947 1.00 70.38 172 LEU A C 1
ATOM 1273 O O . LEU A 1 172 ? 7.739 -16.585 -16.240 1.00 70.38 172 LEU A O 1
ATOM 1277 N N . PRO A 1 173 ? 6.963 -17.757 -18.016 1.00 67.50 173 PRO A N 1
ATOM 1278 C CA . PRO A 1 173 ? 8.284 -18.131 -18.504 1.00 67.50 173 PRO A CA 1
ATOM 1279 C C . PRO A 1 173 ? 9.158 -16.879 -18.673 1.00 67.50 173 PRO A C 1
ATOM 1281 O O . PRO A 1 173 ? 8.677 -15.866 -19.175 1.00 67.50 173 PRO A O 1
ATOM 1284 N N . MET A 1 174 ? 10.430 -16.947 -18.266 1.00 67.56 174 MET A N 1
ATOM 1285 C CA . MET A 1 174 ? 11.431 -15.859 -18.336 1.00 67.56 174 MET A CA 1
ATOM 1286 C C . MET A 1 174 ? 11.337 -14.736 -17.286 1.00 67.56 174 MET A C 1
ATOM 1288 O O . MET A 1 174 ? 12.220 -13.876 -17.261 1.00 67.56 174 MET A O 1
ATOM 1292 N N . MET A 1 175 ? 10.343 -14.719 -16.391 1.00 67.06 175 MET A N 1
ATOM 1293 C CA . MET A 1 175 ? 10.334 -13.768 -15.269 1.00 67.06 175 MET A CA 1
ATOM 1294 C C . MET A 1 175 ? 11.111 -14.308 -14.057 1.00 67.06 175 MET A C 1
ATOM 1296 O O . MET A 1 175 ? 11.003 -15.497 -13.748 1.00 67.06 175 MET A O 1
ATOM 1300 N N . PRO A 1 176 ? 11.876 -13.462 -13.335 1.00 65.50 176 PRO A N 1
ATOM 1301 C CA . PRO A 1 176 ? 12.562 -13.907 -12.131 1.00 65.50 176 PRO A CA 1
ATOM 1302 C C . PRO A 1 176 ? 11.551 -14.354 -11.065 1.00 65.50 176 PRO A C 1
ATOM 1304 O O . PRO A 1 176 ? 10.455 -13.787 -10.984 1.00 65.50 176 PRO A O 1
ATOM 1307 N N . PRO A 1 177 ? 11.913 -15.326 -10.208 1.00 63.03 177 PRO A N 1
ATOM 1308 C CA . PRO A 1 177 ? 11.059 -15.771 -9.114 1.00 63.03 177 PRO A CA 1
ATOM 1309 C C . PRO A 1 177 ? 10.595 -14.579 -8.263 1.00 63.03 177 PRO A C 1
ATOM 1311 O O . PRO A 1 177 ? 11.409 -13.870 -7.674 1.00 63.03 177 PRO A O 1
ATOM 1314 N N . GLY A 1 178 ? 9.282 -14.335 -8.229 1.00 64.69 178 GLY A N 1
ATOM 1315 C CA . GLY A 1 178 ? 8.673 -13.225 -7.485 1.00 64.69 178 GLY A CA 1
ATOM 1316 C C . GLY A 1 178 ? 8.355 -11.956 -8.291 1.00 64.69 178 GLY A C 1
ATOM 1317 O O . GLY A 1 178 ? 7.671 -11.079 -7.751 1.00 64.69 178 GLY A O 1
ATOM 1318 N N . ALA A 1 179 ? 8.765 -11.850 -9.562 1.00 64.69 179 ALA A N 1
ATOM 1319 C CA . ALA A 1 179 ? 8.328 -10.766 -10.447 1.00 64.69 179 ALA A CA 1
ATOM 1320 C C . ALA A 1 179 ? 6.856 -10.925 -10.851 1.00 64.69 179 ALA A C 1
ATOM 1322 O O . ALA A 1 179 ? 6.360 -12.032 -11.053 1.00 64.69 179 ALA A O 1
ATOM 1323 N N . LYS A 1 180 ? 6.145 -9.797 -10.932 1.00 73.94 180 LYS A N 1
ATOM 1324 C CA . LYS A 1 180 ? 4.698 -9.743 -11.171 1.00 73.94 180 LYS A CA 1
ATOM 1325 C C . LYS A 1 180 ? 4.346 -8.678 -12.198 1.00 73.94 180 LYS A C 1
ATOM 1327 O O . LYS A 1 180 ? 5.112 -7.744 -12.420 1.00 73.94 180 LYS A O 1
ATOM 1332 N N . LEU A 1 181 ? 3.150 -8.796 -12.772 1.00 73.94 181 LEU A N 1
ATOM 1333 C CA . LEU A 1 181 ? 2.622 -7.848 -13.757 1.00 73.94 181 LEU A CA 1
ATOM 1334 C C . LEU A 1 181 ? 2.341 -6.458 -13.166 1.00 73.94 181 LEU A C 1
ATOM 1336 O O . LEU A 1 181 ? 2.377 -5.473 -13.901 1.00 73.94 181 LEU A O 1
ATOM 1340 N N . GLY A 1 182 ? 2.080 -6.359 -11.857 1.00 78.25 182 GLY A N 1
ATOM 1341 C CA . GLY A 1 182 ? 1.868 -5.077 -11.186 1.00 78.25 182 GLY A CA 1
ATOM 1342 C C . GLY A 1 182 ? 0.466 -4.496 -11.387 1.00 78.25 182 GLY A C 1
ATOM 1343 O O . GLY A 1 182 ? 0.311 -3.278 -11.401 1.00 78.25 182 GLY A O 1
ATOM 1344 N N . LEU A 1 183 ? -0.568 -5.335 -11.504 1.00 84.50 183 LEU A N 1
ATOM 1345 C CA . LEU A 1 183 ? -1.976 -4.907 -11.590 1.00 84.50 183 LEU A CA 1
ATOM 1346 C C . LEU A 1 183 ? -2.383 -4.056 -10.376 1.00 84.50 183 LEU A C 1
ATOM 1348 O O . LEU A 1 183 ? -2.991 -2.997 -10.505 1.00 84.50 183 LEU A O 1
ATOM 1352 N N . SER A 1 184 ? -1.972 -4.476 -9.185 1.00 87.88 184 SER A N 1
ATOM 1353 C CA . SER A 1 184 ? -2.151 -3.750 -7.927 1.00 87.88 184 SER A CA 1
ATOM 1354 C C . SER A 1 184 ? -1.508 -2.356 -7.929 1.00 87.88 184 SER A C 1
ATOM 1356 O O . SER A 1 184 ? -1.983 -1.469 -7.216 1.00 87.88 184 SER A O 1
ATOM 1358 N N . ASN A 1 185 ? -0.492 -2.112 -8.767 1.00 87.94 185 ASN A N 1
ATOM 1359 C CA . ASN A 1 185 ? 0.151 -0.801 -8.876 1.00 87.94 185 ASN A CA 1
ATOM 1360 C C . ASN A 1 185 ? -0.742 0.239 -9.577 1.00 87.94 185 ASN A C 1
ATOM 1362 O O . ASN A 1 185 ? -0.500 1.431 -9.413 1.00 87.94 185 ASN A O 1
ATOM 1366 N N . ILE A 1 186 ? -1.815 -0.166 -10.273 1.00 89.44 186 ILE A N 1
ATOM 1367 C CA . ILE A 1 186 ? -2.823 0.761 -10.822 1.00 89.44 186 ILE A CA 1
ATOM 1368 C C . ILE A 1 186 ? -3.490 1.546 -9.682 1.00 89.44 186 ILE A C 1
ATOM 1370 O O . ILE A 1 186 ? -3.590 2.774 -9.741 1.00 89.44 186 ILE A O 1
ATOM 1374 N N . ALA A 1 187 ? -3.882 0.854 -8.606 1.00 90.69 187 ALA A N 1
ATOM 1375 C CA . ALA A 1 187 ? -4.473 1.478 -7.424 1.00 90.69 187 ALA A CA 1
ATOM 1376 C C . ALA A 1 187 ? -3.460 2.370 -6.683 1.00 90.69 187 ALA A C 1
ATOM 1378 O O . ALA A 1 187 ? -3.806 3.473 -6.256 1.00 90.69 187 ALA A O 1
ATOM 1379 N N . SER A 1 188 ? -2.196 1.942 -6.582 1.00 89.56 188 SER A N 1
ATOM 1380 C CA . SER A 1 188 ? -1.115 2.748 -5.994 1.00 89.56 188 SER A CA 1
ATOM 1381 C C . SER A 1 188 ? -0.824 4.016 -6.802 1.00 89.56 188 SER A C 1
ATOM 1383 O O . SER A 1 188 ? -0.668 5.088 -6.219 1.00 89.56 188 SER A O 1
ATOM 1385 N N . MET A 1 189 ? -0.809 3.925 -8.134 1.00 88.38 189 MET A N 1
ATOM 1386 C CA . MET A 1 189 ? -0.604 5.066 -9.029 1.00 88.38 189 MET A CA 1
ATOM 1387 C C . MET A 1 189 ? -1.774 6.055 -8.957 1.00 88.38 189 MET A C 1
ATOM 1389 O O . MET A 1 189 ? -1.549 7.263 -8.863 1.00 88.38 189 MET A O 1
ATOM 1393 N N . TYR A 1 190 ? -3.017 5.560 -8.902 1.00 89.88 190 TYR A N 1
ATOM 1394 C CA . TYR A 1 190 ? -4.187 6.404 -8.644 1.00 89.88 190 TYR A CA 1
ATOM 1395 C C . TYR A 1 190 ? -4.082 7.113 -7.288 1.00 89.88 190 TYR A C 1
ATOM 1397 O O . TYR A 1 190 ? -4.270 8.327 -7.198 1.00 89.88 190 TYR A O 1
ATOM 1405 N N . ALA A 1 191 ? -3.745 6.382 -6.221 1.00 90.12 191 ALA A N 1
ATOM 1406 C CA . ALA A 1 191 ? -3.610 6.967 -4.892 1.00 90.12 191 ALA A CA 1
ATOM 1407 C C . ALA A 1 191 ? -2.506 8.036 -4.851 1.00 90.12 191 ALA A C 1
ATOM 1409 O O . ALA A 1 191 ? -2.715 9.104 -4.271 1.00 90.12 191 ALA A O 1
ATOM 1410 N N . ALA A 1 192 ? -1.376 7.799 -5.525 1.00 88.81 192 ALA A N 1
ATOM 1411 C CA . ALA A 1 192 ? -0.273 8.752 -5.621 1.00 88.81 192 ALA A CA 1
ATOM 1412 C C . ALA A 1 192 ? -0.688 10.060 -6.316 1.00 88.81 192 ALA A C 1
ATOM 1414 O O . ALA A 1 192 ? -0.293 11.135 -5.861 1.00 88.81 192 ALA A O 1
ATOM 1415 N N . GLY A 1 193 ? -1.511 9.983 -7.367 1.00 84.31 193 GLY A N 1
ATOM 1416 C CA . GLY A 1 193 ? -1.992 11.154 -8.108 1.00 84.31 193 GLY A CA 1
ATOM 1417 C C . GLY A 1 193 ? -3.172 11.882 -7.461 1.00 84.31 193 GLY A C 1
ATOM 1418 O O . GLY A 1 193 ? -3.192 13.110 -7.418 1.00 84.31 193 GLY A O 1
ATOM 1419 N N . SER A 1 194 ? -4.152 11.145 -6.934 1.00 82.81 194 SER A N 1
ATOM 1420 C CA . SER A 1 194 ? -5.466 11.699 -6.569 1.00 82.81 194 SER A CA 1
ATOM 1421 C C . SER A 1 194 ? -5.727 11.785 -5.063 1.00 82.81 194 SER A C 1
ATOM 1423 O O . SER A 1 194 ? -6.599 12.555 -4.645 1.00 82.81 194 SER A O 1
ATOM 1425 N N . LEU A 1 195 ? -5.019 11.007 -4.238 1.00 82.06 195 LEU A N 1
ATOM 1426 C CA . LEU A 1 195 ? -5.186 10.968 -2.774 1.00 82.06 195 LEU A CA 1
ATOM 1427 C C . LEU A 1 195 ? -3.958 11.481 -2.017 1.00 82.06 195 LEU A C 1
ATOM 1429 O O . LEU A 1 195 ? -4.071 11.852 -0.847 1.00 82.06 195 LEU A O 1
ATOM 1433 N N . GLY A 1 196 ? -2.817 11.579 -2.694 1.00 85.75 196 GLY A N 1
ATOM 1434 C CA . GLY A 1 196 ? -1.564 12.088 -2.156 1.00 85.75 196 GLY A CA 1
ATOM 1435 C C . GLY A 1 196 ? -0.686 11.000 -1.539 1.00 85.75 196 GLY A C 1
ATOM 1436 O O . GLY A 1 196 ? -1.074 9.840 -1.401 1.00 85.75 196 GLY A O 1
ATOM 1437 N N . LEU A 1 197 ? 0.524 11.406 -1.151 1.00 88.38 197 LEU A N 1
ATOM 1438 C CA . LEU A 1 197 ? 1.577 10.496 -0.705 1.00 88.38 197 LEU A CA 1
ATOM 1439 C C . LEU A 1 197 ? 1.196 9.618 0.504 1.00 88.38 197 LEU A C 1
ATOM 1441 O O . LEU A 1 197 ? 1.467 8.422 0.433 1.00 88.38 197 LEU A O 1
ATOM 1445 N N . PRO A 1 198 ? 0.545 10.126 1.576 1.00 86.38 198 PRO A N 1
ATOM 1446 C CA . PRO A 1 198 ? 0.246 9.299 2.749 1.00 86.38 198 PRO A CA 1
ATOM 1447 C C . PRO A 1 198 ? -0.677 8.121 2.425 1.00 86.38 198 PRO A C 1
ATOM 1449 O O . PRO A 1 198 ? -0.410 6.994 2.825 1.00 86.38 198 PRO A O 1
ATOM 1452 N N . SER A 1 199 ? -1.729 8.364 1.639 1.00 88.44 199 SER A N 1
ATOM 1453 C CA . SER A 1 199 ? -2.663 7.317 1.218 1.00 88.44 199 SER A CA 1
ATOM 1454 C C . SER A 1 199 ? -2.004 6.311 0.272 1.00 88.44 199 SER A C 1
ATOM 1456 O O . SER A 1 199 ? -2.251 5.115 0.380 1.00 88.44 199 SER A O 1
ATOM 1458 N N . ALA A 1 200 ? -1.140 6.775 -0.633 1.00 91.31 200 ALA A N 1
ATOM 1459 C CA . ALA A 1 200 ? -0.430 5.901 -1.562 1.00 91.31 200 ALA A CA 1
ATOM 1460 C C . ALA A 1 200 ? 0.613 5.015 -0.858 1.00 91.31 200 ALA A C 1
ATOM 1462 O O . ALA A 1 200 ? 0.695 3.820 -1.137 1.00 91.31 200 ALA A O 1
ATOM 1463 N N . LEU A 1 201 ? 1.370 5.578 0.092 1.00 93.38 201 LEU A N 1
ATOM 1464 C CA . LEU A 1 201 ? 2.312 4.824 0.921 1.00 93.38 201 LEU A CA 1
ATOM 1465 C C . LEU A 1 201 ? 1.591 3.834 1.830 1.00 93.38 201 LEU A C 1
ATOM 1467 O O . LEU A 1 201 ? 2.050 2.703 1.952 1.00 93.38 201 LEU A O 1
ATOM 1471 N N . PHE A 1 202 ? 0.448 4.217 2.410 1.00 92.19 202 PHE A N 1
ATOM 1472 C CA . PHE A 1 202 ? -0.394 3.289 3.160 1.00 92.19 202 PHE A CA 1
ATOM 1473 C C . PHE A 1 202 ? -0.757 2.069 2.304 1.00 92.19 202 PHE A C 1
ATOM 1475 O O . PHE A 1 202 ? -0.496 0.946 2.721 1.00 92.19 202 PHE A O 1
ATOM 1482 N N . LEU A 1 203 ? -1.240 2.270 1.071 1.00 92.38 203 LEU A N 1
ATOM 1483 C CA . LEU A 1 203 ? -1.515 1.173 0.133 1.00 92.38 203 LEU A CA 1
ATOM 1484 C C . LEU A 1 203 ? -0.273 0.308 -0.142 1.00 92.38 203 LEU A C 1
ATOM 1486 O O . LEU A 1 203 ? -0.366 -0.920 -0.135 1.00 92.38 203 LEU A O 1
ATOM 1490 N N . ALA A 1 204 ? 0.885 0.929 -0.384 1.00 92.50 204 ALA A N 1
ATOM 1491 C CA . ALA A 1 204 ? 2.130 0.216 -0.671 1.00 92.50 204 ALA A CA 1
ATOM 1492 C C . ALA A 1 204 ? 2.591 -0.658 0.509 1.00 92.50 204 ALA A C 1
ATOM 1494 O O . ALA A 1 204 ? 2.931 -1.828 0.314 1.00 92.50 204 ALA A O 1
ATOM 1495 N N . VAL A 1 205 ? 2.550 -0.114 1.729 1.00 93.50 205 VAL A N 1
ATOM 1496 C CA . VAL A 1 205 ? 2.899 -0.830 2.964 1.00 93.50 205 VAL A CA 1
ATOM 1497 C C . VAL A 1 205 ? 1.899 -1.945 3.240 1.00 93.50 205 VAL A C 1
ATOM 1499 O O . VAL A 1 205 ? 2.306 -3.078 3.482 1.00 93.50 205 VAL A O 1
ATOM 1502 N N . PHE A 1 206 ? 0.601 -1.662 3.129 1.00 91.25 206 PHE A N 1
ATOM 1503 C CA . PHE A 1 206 ? -0.455 -2.643 3.374 1.00 91.25 206 PHE A CA 1
ATOM 1504 C C . PHE A 1 206 ? -0.370 -3.820 2.393 1.00 91.25 206 PHE A C 1
ATOM 1506 O O . PHE A 1 206 ? -0.470 -4.980 2.788 1.00 91.25 206 PHE A O 1
ATOM 1513 N N . LYS A 1 207 ? -0.059 -3.546 1.119 1.00 90.31 207 LYS A N 1
ATOM 1514 C CA . LYS A 1 207 ? 0.228 -4.575 0.108 1.00 90.31 207 LYS A CA 1
ATOM 1515 C C . LYS A 1 207 ? 1.477 -5.391 0.440 1.00 90.31 207 LYS A C 1
ATOM 1517 O O . LYS A 1 207 ? 1.477 -6.606 0.242 1.00 90.31 207 LYS A O 1
ATOM 1522 N N . GLY A 1 208 ? 2.537 -4.735 0.913 1.00 91.25 208 GLY A N 1
ATOM 1523 C CA . GLY A 1 208 ? 3.765 -5.388 1.372 1.00 91.25 208 GLY A CA 1
ATOM 1524 C C . GLY A 1 208 ? 3.508 -6.339 2.540 1.00 91.25 208 GLY A C 1
ATOM 1525 O O . GLY A 1 208 ? 3.918 -7.495 2.482 1.00 91.25 208 GLY A O 1
ATOM 1526 N N . LEU A 1 209 ? 2.750 -5.888 3.541 1.00 92.50 209 LEU A N 1
ATOM 1527 C CA . LEU A 1 209 ? 2.357 -6.689 4.702 1.00 92.50 209 LEU A CA 1
ATOM 1528 C C . LEU A 1 209 ? 1.467 -7.873 4.305 1.00 92.50 209 LEU A C 1
ATOM 1530 O O . LEU A 1 209 ? 1.684 -8.996 4.751 1.00 92.50 209 LEU A O 1
ATOM 1534 N N . PHE A 1 210 ? 0.515 -7.658 3.399 1.00 90.19 210 PHE A N 1
ATOM 1535 C CA . PHE A 1 210 ? -0.293 -8.748 2.860 1.00 90.19 210 PHE A CA 1
ATOM 1536 C C . PHE A 1 210 ? 0.563 -9.780 2.117 1.00 90.19 210 PHE A C 1
ATOM 1538 O O . PHE A 1 210 ? 0.369 -10.983 2.282 1.00 90.19 210 PHE A O 1
ATOM 1545 N N . ALA A 1 211 ? 1.539 -9.338 1.317 1.00 88.50 211 ALA A N 1
ATOM 1546 C CA . ALA A 1 211 ? 2.465 -10.241 0.638 1.00 88.50 211 ALA A CA 1
ATOM 1547 C C . ALA A 1 211 ? 3.362 -11.008 1.621 1.00 88.50 211 ALA A C 1
ATOM 1549 O O . ALA A 1 211 ? 3.607 -12.187 1.386 1.00 88.50 211 ALA A O 1
ATOM 1550 N N . LEU A 1 212 ? 3.795 -10.365 2.710 1.00 91.19 212 LEU A N 1
ATOM 1551 C CA . LEU A 1 212 ? 4.544 -10.994 3.799 1.00 91.19 212 LEU A CA 1
ATOM 1552 C C . LEU A 1 212 ? 3.740 -12.133 4.437 1.00 91.19 212 LEU A C 1
ATOM 1554 O O . LEU A 1 212 ? 4.246 -13.242 4.575 1.00 91.19 212 LEU A O 1
ATOM 1558 N N . MET A 1 213 ? 2.476 -11.867 4.770 1.00 90.69 213 MET A N 1
ATOM 1559 C CA . MET A 1 213 ? 1.600 -12.821 5.452 1.00 90.69 213 MET A CA 1
ATOM 1560 C C . MET A 1 213 ? 1.174 -13.990 4.555 1.00 90.69 213 MET A C 1
ATOM 1562 O O . MET A 1 213 ? 1.104 -15.123 5.010 1.00 90.69 213 MET A O 1
ATOM 1566 N N . THR A 1 214 ? 0.895 -13.729 3.276 1.00 87.62 214 THR A N 1
ATOM 1567 C CA . THR A 1 214 ? 0.334 -14.744 2.361 1.00 87.62 214 THR A CA 1
ATOM 1568 C C . THR A 1 214 ? 1.379 -15.535 1.585 1.00 87.62 214 THR A C 1
ATOM 1570 O O . THR A 1 214 ? 1.100 -16.649 1.154 1.00 87.62 214 THR A O 1
ATOM 1573 N N . ARG A 1 215 ? 2.564 -14.958 1.344 1.00 85.94 215 ARG A N 1
ATOM 1574 C CA . ARG A 1 215 ? 3.590 -15.521 0.444 1.00 85.94 215 ARG A CA 1
ATOM 1575 C C . ARG A 1 215 ? 4.989 -15.570 1.067 1.00 85.94 215 ARG A C 1
ATOM 1577 O O . ARG A 1 215 ? 5.945 -15.919 0.379 1.00 85.94 215 ARG A O 1
ATOM 1584 N N . GLY A 1 216 ? 5.118 -15.220 2.347 1.00 89.19 216 GLY A N 1
ATOM 1585 C CA . GLY A 1 216 ? 6.362 -15.300 3.109 1.00 89.19 216 GLY A CA 1
ATOM 1586 C C . GLY A 1 216 ? 7.260 -14.058 3.036 1.00 89.19 216 GLY A C 1
ATOM 1587 O O . GLY A 1 216 ? 6.996 -13.084 2.323 1.00 89.19 216 GLY A O 1
ATOM 1588 N N . ALA A 1 217 ? 8.362 -14.110 3.794 1.00 89.19 217 ALA A N 1
ATOM 1589 C CA . ALA A 1 217 ? 9.275 -12.985 4.029 1.00 89.19 217 ALA A CA 1
ATOM 1590 C C . ALA A 1 217 ? 9.873 -12.386 2.752 1.00 89.19 217 ALA A C 1
ATOM 1592 O O . ALA A 1 217 ? 9.862 -11.168 2.572 1.00 89.19 217 ALA A O 1
ATOM 1593 N N . MET A 1 218 ? 10.340 -13.236 1.836 1.00 86.56 218 MET A N 1
ATOM 1594 C CA . MET A 1 218 ? 10.958 -12.807 0.579 1.00 86.56 218 MET A CA 1
ATOM 1595 C C . MET A 1 218 ? 9.975 -12.008 -0.296 1.00 86.56 218 MET A C 1
ATOM 1597 O O . MET A 1 218 ? 10.281 -10.890 -0.717 1.00 86.56 218 MET A O 1
ATOM 1601 N N . ALA A 1 219 ? 8.743 -12.505 -0.463 1.00 87.19 219 ALA A N 1
ATOM 1602 C CA . ALA A 1 219 ? 7.692 -11.812 -1.208 1.00 87.19 219 ALA A CA 1
ATOM 1603 C C . ALA A 1 219 ? 7.248 -10.500 -0.533 1.00 87.19 219 ALA A C 1
ATOM 1605 O O . ALA A 1 219 ? 6.960 -9.514 -1.222 1.00 87.19 219 ALA A O 1
ATOM 1606 N N . GLY A 1 220 ? 7.208 -10.476 0.803 1.00 90.12 220 GLY A N 1
ATOM 1607 C CA . GLY A 1 220 ? 6.934 -9.280 1.598 1.00 90.12 220 GLY A CA 1
ATOM 1608 C C . GLY A 1 220 ? 7.965 -8.175 1.373 1.00 90.12 220 GLY A C 1
ATOM 1609 O O . GLY A 1 220 ? 7.598 -7.062 0.993 1.00 90.12 220 GLY A O 1
ATOM 1610 N N . MET A 1 221 ? 9.255 -8.493 1.525 1.00 90.50 221 MET A N 1
ATOM 1611 C CA . MET A 1 221 ? 10.362 -7.539 1.357 1.00 90.50 221 MET A CA 1
ATOM 1612 C C . MET A 1 221 ? 10.430 -6.969 -0.060 1.00 90.50 221 MET A C 1
ATOM 1614 O O . MET A 1 221 ? 10.573 -5.757 -0.239 1.00 90.50 221 MET A O 1
ATOM 1618 N N . MET A 1 222 ? 10.258 -7.814 -1.078 1.00 88.81 222 MET A N 1
ATOM 1619 C CA . MET A 1 222 ? 10.190 -7.369 -2.470 1.00 88.81 222 MET A CA 1
ATOM 1620 C C . MET A 1 222 ? 8.978 -6.468 -2.729 1.00 88.81 222 MET A C 1
ATOM 1622 O O . MET A 1 222 ? 9.092 -5.435 -3.384 1.00 88.81 222 MET A O 1
ATOM 1626 N N . SER A 1 223 ? 7.792 -6.832 -2.232 1.00 91.25 223 SER A N 1
ATOM 1627 C CA . SER A 1 223 ? 6.589 -6.020 -2.454 1.00 91.25 223 SER A CA 1
ATOM 1628 C C . SER A 1 223 ? 6.651 -4.681 -1.718 1.00 91.25 223 SER A C 1
ATOM 1630 O O . SER A 1 223 ? 6.157 -3.687 -2.250 1.00 91.25 223 SER A O 1
ATOM 1632 N N . LEU A 1 224 ? 7.238 -4.652 -0.519 1.00 92.12 224 LEU A N 1
ATOM 1633 C CA . LEU A 1 224 ? 7.379 -3.443 0.287 1.00 92.12 224 LEU A CA 1
ATOM 1634 C C . LEU A 1 224 ? 8.400 -2.482 -0.329 1.00 92.12 224 LEU A C 1
ATOM 1636 O O . LEU A 1 224 ? 8.064 -1.330 -0.589 1.00 92.12 224 LEU A O 1
ATOM 1640 N N . SER A 1 225 ? 9.614 -2.961 -0.618 1.00 92.12 225 SER A N 1
ATOM 1641 C CA . SER A 1 225 ? 10.676 -2.152 -1.237 1.00 92.12 225 SER A CA 1
ATOM 1642 C C . SER A 1 225 ? 10.249 -1.598 -2.596 1.00 92.12 225 SER A C 1
ATOM 1644 O O . SER A 1 225 ? 10.285 -0.385 -2.802 1.00 92.12 225 SER A O 1
ATOM 1646 N N . GLY A 1 226 ? 9.751 -2.463 -3.487 1.00 89.81 226 GLY A N 1
ATOM 1647 C CA . GLY A 1 226 ? 9.219 -2.064 -4.789 1.00 89.81 226 GLY A CA 1
ATOM 1648 C C . GLY A 1 226 ? 8.078 -1.062 -4.660 1.00 89.81 226 GLY A C 1
ATOM 1649 O O . GLY A 1 226 ? 8.120 0.007 -5.268 1.00 89.81 226 GLY A O 1
ATOM 1650 N N . GLY A 1 227 ? 7.089 -1.370 -3.813 1.00 91.19 227 GLY A N 1
ATOM 1651 C CA . GLY A 1 227 ? 5.897 -0.546 -3.643 1.00 91.19 227 GLY A CA 1
ATOM 1652 C C . GLY A 1 227 ? 6.211 0.846 -3.103 1.00 91.19 227 GLY A C 1
ATOM 1653 O O . GLY A 1 227 ? 5.688 1.831 -3.623 1.00 91.19 227 GLY A O 1
ATOM 1654 N N . VAL A 1 228 ? 7.080 0.952 -2.096 1.00 93.50 228 VAL A N 1
ATOM 1655 C CA . VAL A 1 228 ? 7.463 2.238 -1.497 1.00 93.50 228 VAL A CA 1
ATOM 1656 C C . VAL A 1 228 ? 8.284 3.071 -2.481 1.00 93.50 228 VAL A C 1
ATOM 1658 O O . VAL A 1 228 ? 7.928 4.223 -2.734 1.00 93.50 228 VAL A O 1
ATOM 1661 N N . VAL A 1 229 ? 9.329 2.498 -3.088 1.00 91.81 229 VAL A N 1
ATOM 1662 C CA . VAL A 1 229 ? 10.201 3.221 -4.032 1.00 91.81 229 VAL A CA 1
ATOM 1663 C C . VAL A 1 229 ? 9.415 3.682 -5.259 1.00 91.81 229 VAL A C 1
ATOM 1665 O O . VAL A 1 229 ? 9.469 4.858 -5.620 1.00 91.81 229 VAL A O 1
ATOM 1668 N N . SER A 1 230 ? 8.622 2.796 -5.862 1.00 92.12 230 SER A N 1
ATOM 1669 C CA . SER A 1 230 ? 7.783 3.125 -7.018 1.00 92.12 230 SER A CA 1
ATOM 1670 C C . SER A 1 230 ? 6.761 4.214 -6.693 1.00 92.12 230 SER A C 1
ATOM 1672 O O . SER A 1 230 ? 6.630 5.183 -7.440 1.00 92.12 230 SER A O 1
ATOM 1674 N N . THR A 1 231 ? 6.086 4.120 -5.542 1.00 91.62 231 THR A N 1
ATOM 1675 C CA . THR A 1 231 ? 5.101 5.125 -5.109 1.00 91.62 231 THR A CA 1
ATOM 1676 C C . THR A 1 231 ? 5.740 6.495 -4.910 1.00 91.62 231 THR A C 1
ATOM 1678 O O . THR A 1 231 ? 5.158 7.502 -5.315 1.00 91.62 231 THR A O 1
ATOM 1681 N N . LEU A 1 232 ? 6.947 6.549 -4.340 1.00 90.25 232 LEU A N 1
ATOM 1682 C CA . LEU A 1 232 ? 7.701 7.794 -4.190 1.00 90.25 232 LEU A CA 1
ATOM 1683 C C . LEU A 1 232 ? 8.066 8.397 -5.551 1.00 90.25 232 LEU A C 1
ATOM 1685 O O . LEU A 1 232 ? 7.843 9.590 -5.754 1.00 90.25 232 LEU A O 1
ATOM 1689 N N . PHE A 1 233 ? 8.559 7.588 -6.493 1.00 86.69 233 PHE A N 1
ATOM 1690 C CA . PHE A 1 233 ? 8.888 8.035 -7.852 1.00 86.69 233 PHE A CA 1
ATOM 1691 C C . PHE A 1 233 ? 7.657 8.528 -8.619 1.00 86.69 233 PHE A C 1
ATOM 1693 O O . PHE A 1 233 ? 7.689 9.615 -9.195 1.00 86.69 233 PHE A O 1
ATOM 1700 N N . MET A 1 234 ? 6.556 7.775 -8.592 1.00 87.56 234 MET A N 1
ATOM 1701 C CA . MET A 1 234 ? 5.305 8.159 -9.252 1.00 87.56 234 MET A CA 1
ATOM 1702 C C . MET A 1 234 ? 4.725 9.439 -8.651 1.00 87.56 234 MET A C 1
ATOM 1704 O O . MET A 1 234 ? 4.356 10.347 -9.393 1.00 87.56 234 MET A O 1
ATOM 1708 N N . TRP A 1 235 ? 4.687 9.554 -7.318 1.00 89.44 235 TRP A N 1
ATOM 1709 C CA . TRP A 1 235 ? 4.241 10.776 -6.646 1.00 89.44 235 TRP A CA 1
ATOM 1710 C C . TRP A 1 235 ? 5.132 11.970 -6.995 1.00 89.44 235 TRP A C 1
ATOM 1712 O O . TRP A 1 235 ? 4.625 13.057 -7.274 1.00 89.44 235 TRP A O 1
ATOM 1722 N N . LEU A 1 236 ? 6.453 11.773 -7.021 1.00 84.62 236 LEU A N 1
ATOM 1723 C CA . LEU A 1 236 ? 7.408 12.812 -7.389 1.00 84.62 236 LEU A CA 1
ATOM 1724 C C . LEU A 1 236 ? 7.185 13.279 -8.830 1.00 84.62 236 LEU A C 1
ATOM 1726 O O . LEU A 1 236 ? 7.114 14.483 -9.056 1.00 84.62 236 LEU A O 1
ATOM 1730 N N . LEU A 1 237 ? 7.029 12.359 -9.784 1.00 81.00 237 LEU A N 1
ATOM 1731 C CA . LEU A 1 237 ? 6.777 12.681 -11.189 1.00 81.00 237 LEU A CA 1
ATOM 1732 C C . LEU A 1 237 ? 5.438 13.392 -11.367 1.00 81.00 237 LEU A C 1
ATOM 1734 O O . LEU A 1 237 ? 5.407 14.468 -11.956 1.00 81.00 237 LEU A O 1
ATOM 1738 N N . LEU A 1 238 ? 4.355 12.866 -10.801 1.00 81.56 238 LEU A N 1
ATOM 1739 C CA . LEU A 1 238 ? 3.026 13.479 -10.902 1.00 81.56 238 LEU A CA 1
ATOM 1740 C C . LEU A 1 238 ? 2.971 14.871 -10.263 1.00 81.56 238 LEU A C 1
ATOM 1742 O O . LEU A 1 238 ? 2.223 15.729 -10.724 1.00 81.56 238 LEU A O 1
ATOM 1746 N N . LYS A 1 239 ? 3.759 15.112 -9.206 1.00 75.62 239 LYS A N 1
ATOM 1747 C CA . LYS A 1 239 ? 3.776 16.401 -8.503 1.00 75.62 239 LYS A CA 1
ATOM 1748 C C . LYS A 1 239 ? 4.762 17.406 -9.102 1.00 75.62 239 LYS A C 1
ATOM 1750 O O . LYS A 1 239 ? 4.486 18.602 -9.062 1.00 75.62 239 LYS A O 1
ATOM 1755 N N . LYS A 1 240 ? 5.920 16.955 -9.599 1.00 65.94 240 LYS A N 1
ATOM 1756 C CA . LYS A 1 240 ? 6.998 17.828 -10.103 1.00 65.94 240 LYS A CA 1
ATOM 1757 C C . LYS A 1 240 ? 7.006 18.012 -11.613 1.00 65.94 240 LYS A C 1
ATOM 1759 O O . LYS A 1 240 ? 7.627 18.955 -12.090 1.00 65.94 240 LYS A O 1
ATOM 1764 N N . THR A 1 241 ? 6.368 17.130 -12.368 1.00 61.06 241 THR A N 1
ATOM 1765 C CA . THR A 1 241 ? 6.419 17.155 -13.832 1.00 61.06 241 THR A CA 1
ATOM 1766 C C . THR A 1 241 ? 5.009 17.091 -14.406 1.00 61.06 241 THR A C 1
ATOM 1768 O O . THR A 1 241 ? 4.155 16.385 -13.882 1.00 61.06 241 THR A O 1
ATOM 1771 N N . LYS A 1 242 ? 4.754 17.787 -15.522 1.00 64.12 242 LYS A N 1
ATOM 1772 C CA . LYS A 1 242 ? 3.516 17.626 -16.312 1.00 64.12 242 LYS A CA 1
ATOM 1773 C C . LYS A 1 242 ? 3.583 16.353 -17.174 1.00 64.12 242 LYS A C 1
ATOM 1775 O O . LYS A 1 242 ? 3.255 16.375 -18.357 1.00 64.12 242 LYS A O 1
ATOM 1780 N N . SER A 1 243 ? 4.100 15.267 -16.603 1.00 67.94 243 SER A N 1
ATOM 1781 C CA . SER A 1 243 ? 4.324 14.012 -17.319 1.00 67.94 243 SER A CA 1
ATOM 1782 C C . SER A 1 243 ? 3.000 13.317 -17.614 1.00 67.94 243 SER A C 1
ATOM 1784 O O . SER A 1 243 ? 2.062 13.366 -16.818 1.00 67.94 243 SER A O 1
ATOM 1786 N N . SER A 1 244 ? 2.919 12.647 -18.764 1.00 81.25 244 SER A N 1
ATOM 1787 C CA . SER A 1 244 ? 1.746 11.851 -19.117 1.00 81.25 244 SER A CA 1
ATOM 1788 C C . SER A 1 244 ? 1.627 10.621 -18.205 1.00 81.25 244 SER A C 1
ATOM 1790 O O . SER A 1 244 ? 2.628 10.063 -17.755 1.00 81.25 244 SER A O 1
ATOM 1792 N N . LEU A 1 245 ? 0.395 10.161 -17.959 1.00 79.44 245 LEU A N 1
ATOM 1793 C CA . LEU A 1 245 ? 0.114 8.971 -17.137 1.00 79.44 245 LEU A CA 1
ATOM 1794 C C . LEU A 1 245 ? 0.858 7.712 -17.623 1.00 79.44 245 LEU A C 1
ATOM 1796 O O . LEU A 1 245 ? 1.251 6.887 -16.807 1.00 79.44 245 LEU A O 1
ATOM 1800 N N . GLY A 1 246 ? 1.099 7.589 -18.934 1.00 78.88 246 GLY A N 1
ATOM 1801 C CA . GLY A 1 246 ? 1.907 6.506 -19.504 1.00 78.88 246 GLY A CA 1
ATOM 1802 C C . GLY A 1 246 ? 3.376 6.571 -19.079 1.00 78.88 246 GLY A C 1
ATOM 1803 O O . GLY A 1 246 ? 3.933 5.563 -18.663 1.00 78.88 246 GLY A O 1
ATOM 1804 N N . VAL A 1 247 ? 3.990 7.760 -19.108 1.00 81.94 247 VAL A N 1
ATOM 1805 C CA . VAL A 1 247 ? 5.383 7.960 -18.660 1.00 81.94 247 VAL A CA 1
ATOM 1806 C C . VAL A 1 247 ? 5.515 7.683 -17.165 1.00 81.94 247 VAL A C 1
ATOM 1808 O O . VAL A 1 247 ? 6.446 7.004 -16.742 1.00 81.94 247 VAL A O 1
ATOM 1811 N N . VAL A 1 248 ? 4.554 8.151 -16.366 1.00 86.00 248 VAL A N 1
ATOM 1812 C CA . VAL A 1 248 ? 4.516 7.875 -14.923 1.00 86.00 248 VAL A CA 1
ATOM 1813 C C . VAL A 1 248 ? 4.404 6.374 -14.655 1.00 86.00 248 VAL A C 1
ATOM 1815 O O . VAL A 1 248 ? 5.131 5.868 -13.803 1.00 86.00 248 VAL A O 1
ATOM 1818 N N . GLY A 1 249 ? 3.556 5.662 -15.402 1.00 86.56 249 GLY A N 1
ATOM 1819 C CA . GLY A 1 249 ? 3.421 4.208 -15.307 1.00 86.56 249 GLY A CA 1
ATOM 1820 C C . GLY A 1 249 ? 4.716 3.470 -15.654 1.00 86.56 249 GLY A C 1
ATOM 1821 O O . GLY A 1 249 ? 5.141 2.603 -14.895 1.00 86.56 249 GLY A O 1
ATOM 1822 N N . VAL A 1 250 ? 5.400 3.858 -16.738 1.00 87.31 250 VAL A N 1
ATOM 1823 C CA . VAL A 1 250 ? 6.711 3.296 -17.123 1.00 87.31 250 VAL A CA 1
ATOM 1824 C C . VAL A 1 250 ? 7.757 3.535 -16.043 1.00 87.31 250 VAL A C 1
ATOM 1826 O O . VAL A 1 250 ? 8.364 2.585 -15.556 1.00 87.31 250 VAL A O 1
ATOM 1829 N N . CYS A 1 251 ? 7.953 4.780 -15.611 1.00 86.56 251 CYS A N 1
ATOM 1830 C CA . CYS A 1 251 ? 8.934 5.088 -14.573 1.00 86.56 251 CYS A CA 1
ATOM 1831 C C . CYS A 1 251 ? 8.606 4.389 -13.246 1.00 86.56 251 CYS A C 1
ATOM 1833 O O . CYS A 1 251 ? 9.512 3.900 -12.574 1.00 86.56 251 CYS A O 1
ATOM 1835 N N . GLY A 1 252 ? 7.323 4.305 -12.887 1.00 89.25 252 GLY A N 1
ATOM 1836 C CA . GLY A 1 252 ? 6.853 3.577 -11.714 1.00 89.25 252 GLY A CA 1
ATOM 1837 C C . GLY A 1 252 ? 7.169 2.085 -11.793 1.00 89.25 252 GLY A C 1
ATOM 1838 O O . GLY A 1 252 ? 7.727 1.537 -10.842 1.00 89.25 252 GLY A O 1
ATOM 1839 N N . ALA A 1 253 ? 6.870 1.434 -12.918 1.00 88.75 253 ALA A N 1
ATOM 1840 C CA . ALA A 1 253 ? 7.142 0.013 -13.132 1.00 88.75 253 ALA A CA 1
ATOM 1841 C C . ALA A 1 253 ? 8.647 -0.295 -13.132 1.00 88.75 253 ALA A C 1
ATOM 1843 O O . ALA A 1 253 ? 9.085 -1.238 -12.475 1.00 88.75 253 ALA A O 1
ATOM 1844 N N . LEU A 1 254 ? 9.456 0.538 -13.790 1.00 86.06 254 LEU A N 1
ATOM 1845 C CA . LEU A 1 254 ? 10.913 0.391 -13.801 1.00 86.06 254 LEU A CA 1
ATOM 1846 C C . LEU A 1 254 ? 11.522 0.587 -12.407 1.00 86.06 254 LEU A C 1
ATOM 1848 O O . LEU A 1 254 ? 12.342 -0.225 -11.984 1.00 86.06 254 LEU A O 1
ATOM 1852 N N . ALA A 1 255 ? 11.090 1.609 -11.660 1.00 88.81 255 ALA A N 1
ATOM 1853 C CA . ALA A 1 255 ? 11.543 1.838 -10.287 1.00 88.81 255 ALA A CA 1
ATOM 1854 C C . ALA A 1 255 ? 11.123 0.697 -9.344 1.00 88.81 255 ALA A C 1
ATOM 1856 O O . ALA A 1 255 ? 11.904 0.283 -8.487 1.00 88.81 255 ALA A O 1
ATOM 1857 N N . HIS A 1 256 ? 9.913 0.155 -9.530 1.00 90.12 256 HIS A N 1
ATOM 1858 C CA . HIS A 1 256 ? 9.416 -1.004 -8.783 1.00 90.12 256 HIS A CA 1
ATOM 1859 C C . HIS A 1 256 ? 10.298 -2.233 -9.027 1.00 90.12 256 HIS A C 1
ATOM 1861 O O . HIS A 1 256 ? 10.779 -2.844 -8.072 1.00 90.12 256 HIS A O 1
ATOM 1867 N N . ASN A 1 257 ? 10.552 -2.559 -10.298 1.00 88.19 257 ASN A N 1
ATOM 1868 C CA . ASN A 1 257 ? 11.369 -3.704 -10.700 1.00 88.19 257 ASN A CA 1
ATOM 1869 C C . ASN A 1 257 ? 12.823 -3.552 -10.238 1.00 88.19 257 ASN A C 1
ATOM 1871 O O . ASN A 1 257 ? 13.407 -4.514 -9.747 1.00 88.19 257 ASN A O 1
ATOM 1875 N N . ALA A 1 258 ? 13.397 -2.350 -10.336 1.00 84.69 258 ALA A N 1
ATOM 1876 C CA . ALA A 1 258 ? 14.756 -2.072 -9.878 1.00 84.69 258 ALA A CA 1
ATOM 1877 C C . ALA A 1 258 ? 14.904 -2.268 -8.361 1.00 84.69 258 ALA A C 1
ATOM 1879 O O . ALA A 1 258 ? 15.856 -2.903 -7.911 1.00 84.69 258 ALA A O 1
ATOM 1880 N N . ALA A 1 259 ? 13.946 -1.780 -7.568 1.00 88.81 259 ALA A N 1
ATOM 1881 C CA . ALA A 1 259 ? 13.952 -1.968 -6.119 1.00 88.81 259 ALA A CA 1
ATOM 1882 C C . ALA A 1 259 ? 13.775 -3.445 -5.726 1.00 88.81 259 ALA A C 1
ATOM 1884 O O . ALA A 1 259 ? 14.506 -3.939 -4.866 1.00 88.81 259 ALA A O 1
ATOM 1885 N N . GLN A 1 260 ? 12.872 -4.173 -6.393 1.00 88.44 260 GLN A N 1
ATOM 1886 C CA . GLN A 1 260 ? 12.711 -5.617 -6.190 1.00 88.44 260 GLN A CA 1
ATOM 1887 C C . GLN A 1 260 ? 13.983 -6.390 -6.530 1.00 88.44 260 GLN A C 1
ATOM 1889 O O . GLN A 1 260 ? 14.399 -7.248 -5.756 1.00 88.44 260 GLN A O 1
ATOM 1894 N N . LEU A 1 261 ? 14.611 -6.069 -7.661 1.00 82.75 261 LEU A N 1
ATOM 1895 C CA . LEU A 1 261 ? 15.836 -6.713 -8.114 1.00 82.75 261 LEU A CA 1
ATOM 1896 C C . LEU A 1 261 ? 17.015 -6.425 -7.179 1.00 82.75 261 LEU A C 1
ATOM 1898 O O . LEU A 1 261 ? 17.798 -7.326 -6.903 1.00 82.75 261 LEU A O 1
ATOM 1902 N N . CYS A 1 262 ? 17.116 -5.202 -6.655 1.00 84.31 262 CYS A N 1
ATOM 1903 C CA . CYS A 1 262 ? 18.129 -4.833 -5.669 1.00 84.31 262 CYS A CA 1
ATOM 1904 C C . CYS A 1 262 ? 18.001 -5.693 -4.401 1.00 84.31 262 CYS A C 1
ATOM 1906 O O . CYS A 1 262 ? 18.974 -6.287 -3.945 1.00 84.31 262 CYS A O 1
ATOM 1908 N N . VAL A 1 263 ? 16.780 -5.856 -3.882 1.00 85.81 263 VAL A N 1
ATOM 1909 C CA . VAL A 1 263 ? 16.518 -6.745 -2.739 1.00 85.81 263 VAL A CA 1
ATOM 1910 C C . VAL A 1 263 ? 16.786 -8.216 -3.090 1.00 85.81 263 VAL A C 1
ATOM 1912 O O . VAL A 1 263 ? 17.378 -8.931 -2.286 1.00 85.81 263 VAL A O 1
ATOM 1915 N N . ALA A 1 264 ? 16.421 -8.665 -4.295 1.00 80.75 264 ALA A N 1
ATOM 1916 C CA . ALA A 1 264 ? 16.722 -10.017 -4.782 1.00 80.75 264 ALA A CA 1
ATOM 1917 C C . ALA A 1 264 ? 18.231 -10.296 -4.823 1.00 80.75 264 ALA A C 1
ATOM 1919 O O . ALA A 1 264 ? 18.681 -11.378 -4.450 1.00 80.75 264 ALA A O 1
ATOM 1920 N N . TYR A 1 265 ? 19.003 -9.306 -5.270 1.00 78.38 265 TYR A N 1
ATOM 1921 C CA . TYR A 1 265 ? 20.452 -9.384 -5.389 1.00 78.38 265 TYR A CA 1
ATOM 1922 C C . TYR A 1 265 ? 21.113 -9.600 -4.028 1.00 78.38 265 TYR A C 1
ATOM 1924 O O . TYR A 1 265 ? 21.952 -10.486 -3.899 1.00 78.38 265 TYR A O 1
ATOM 1932 N N . PHE A 1 266 ? 20.683 -8.858 -3.003 1.00 80.00 266 PHE A N 1
ATOM 1933 C CA . PHE A 1 266 ? 21.206 -9.023 -1.644 1.00 80.00 266 PHE A CA 1
ATOM 1934 C C . PHE A 1 266 ? 20.784 -10.337 -0.975 1.00 80.00 266 PHE A C 1
ATOM 1936 O O . PHE A 1 266 ? 21.514 -10.842 -0.128 1.00 80.00 266 PHE A O 1
ATOM 1943 N N . LEU A 1 267 ? 19.616 -10.886 -1.325 1.00 80.31 267 LEU A N 1
ATOM 1944 C CA . LEU A 1 267 ? 19.061 -12.074 -0.665 1.00 80.31 267 LEU A CA 1
ATOM 1945 C C . LEU A 1 267 ? 19.444 -13.405 -1.319 1.00 80.31 267 LEU A C 1
ATOM 1947 O O . LEU A 1 267 ? 19.297 -14.441 -0.676 1.00 80.31 267 LEU A O 1
ATOM 1951 N N . THR A 1 268 ? 19.840 -13.423 -2.594 1.00 72.19 268 THR A N 1
ATOM 1952 C CA . THR A 1 268 ? 20.017 -14.677 -3.347 1.00 72.19 268 THR A CA 1
ATOM 1953 C C . THR A 1 268 ? 21.424 -14.831 -3.919 1.00 72.19 268 THR A C 1
ATOM 1955 O O . THR A 1 268 ? 22.248 -15.515 -3.325 1.00 72.19 268 THR A O 1
ATOM 1958 N N . SER A 1 269 ? 21.703 -14.279 -5.101 1.00 70.12 269 SER A N 1
ATOM 1959 C CA . SER A 1 269 ? 23.000 -14.405 -5.783 1.00 70.12 269 SER A CA 1
ATOM 1960 C C . SER A 1 269 ? 23.077 -13.465 -6.987 1.00 70.12 269 SER A C 1
ATOM 1962 O O . SER A 1 269 ? 22.052 -12.993 -7.476 1.00 70.12 269 SER A O 1
ATOM 1964 N N . THR A 1 270 ? 24.277 -13.243 -7.532 1.00 68.75 270 THR A N 1
ATOM 1965 C CA . THR A 1 270 ? 24.528 -12.375 -8.702 1.00 68.75 270 THR A CA 1
ATOM 1966 C C . THR A 1 270 ? 23.744 -12.786 -9.958 1.00 68.75 270 THR A C 1
ATOM 1968 O O . THR A 1 270 ? 23.500 -11.952 -10.831 1.00 68.75 270 THR A O 1
ATOM 1971 N N . SER A 1 271 ? 23.267 -14.033 -10.028 1.00 69.31 271 SER A N 1
ATOM 1972 C CA . SER A 1 271 ? 22.472 -14.572 -11.139 1.00 69.31 271 SER A CA 1
ATOM 1973 C C . SER A 1 271 ? 21.178 -13.797 -11.408 1.00 69.31 271 SER A C 1
ATOM 1975 O O . SER A 1 271 ? 20.655 -13.858 -12.519 1.00 69.31 271 SER A O 1
ATOM 1977 N N . VAL A 1 272 ? 20.662 -13.022 -10.444 1.00 68.56 272 VAL A N 1
ATOM 1978 C CA . VAL A 1 272 ? 19.460 -12.203 -10.678 1.00 68.56 272 VAL A CA 1
ATOM 1979 C C . VAL A 1 272 ? 19.679 -11.083 -11.704 1.00 68.56 272 VAL A C 1
ATOM 1981 O O . VAL A 1 272 ? 18.724 -10.659 -12.352 1.00 68.56 272 VAL A O 1
ATOM 1984 N N . LEU A 1 273 ? 20.921 -10.633 -11.923 1.00 70.75 273 LEU A N 1
ATOM 1985 C CA . LEU A 1 273 ? 21.225 -9.579 -12.901 1.00 70.75 273 LEU A CA 1
ATOM 1986 C C . LEU A 1 273 ? 20.952 -10.011 -14.350 1.00 70.75 273 LEU A C 1
ATOM 1988 O O . LEU A 1 273 ? 20.686 -9.162 -15.198 1.00 70.75 273 LEU A O 1
ATOM 1992 N N . PHE A 1 274 ? 20.920 -11.320 -14.623 1.00 76.06 274 PHE A N 1
ATOM 1993 C CA . PHE A 1 274 ? 20.521 -11.862 -15.924 1.00 76.06 274 PHE A CA 1
ATOM 1994 C C . PHE A 1 274 ? 19.101 -11.431 -16.336 1.00 76.06 274 PHE A C 1
ATOM 1996 O O . PHE A 1 274 ? 18.806 -11.292 -17.521 1.00 76.06 274 PHE A O 1
ATOM 2003 N N . TYR A 1 275 ? 18.224 -11.156 -15.365 1.00 72.81 275 TYR A N 1
ATOM 2004 C CA . TYR A 1 275 ? 16.838 -10.766 -15.625 1.00 72.81 275 TYR A CA 1
ATOM 2005 C C . TYR A 1 275 ? 16.655 -9.273 -15.939 1.00 72.81 275 TYR A C 1
ATOM 2007 O O . TYR A 1 275 ? 15.569 -8.886 -16.368 1.00 72.81 275 TYR A O 1
ATOM 2015 N N . VAL A 1 276 ? 17.682 -8.426 -15.771 1.00 78.25 276 VAL A N 1
ATOM 2016 C CA . VAL A 1 276 ? 17.621 -6.972 -16.042 1.00 78.25 276 VAL A CA 1
ATOM 2017 C C . VAL A 1 276 ? 17.034 -6.631 -17.422 1.00 78.25 276 VAL A C 1
ATOM 2019 O O . VAL A 1 276 ? 16.065 -5.870 -17.456 1.00 78.25 276 VAL A O 1
ATOM 2022 N N . PRO A 1 277 ? 17.543 -7.162 -18.556 1.00 75.00 277 PRO A N 1
ATOM 2023 C CA . PRO A 1 277 ? 17.010 -6.813 -19.876 1.00 75.00 277 PRO A CA 1
ATOM 2024 C C . PRO A 1 277 ? 15.529 -7.182 -20.027 1.00 75.00 277 PRO A C 1
ATOM 2026 O O . PRO A 1 277 ? 14.747 -6.398 -20.563 1.00 75.00 277 PRO A O 1
ATOM 2029 N N . PHE A 1 278 ? 15.112 -8.328 -19.483 1.00 76.00 278 PHE A N 1
ATOM 2030 C CA . PHE A 1 278 ? 13.714 -8.756 -19.505 1.00 76.00 278 PHE A CA 1
ATOM 2031 C C . PHE A 1 278 ? 12.835 -7.846 -18.637 1.00 76.00 278 PHE A C 1
ATOM 2033 O O . PHE A 1 278 ? 11.776 -7.406 -19.081 1.00 76.00 278 PHE A O 1
ATOM 2040 N N . LEU A 1 279 ? 13.288 -7.491 -17.431 1.00 77.56 279 LEU A N 1
ATOM 2041 C CA . LEU A 1 279 ? 12.571 -6.589 -16.524 1.00 77.56 279 LEU A CA 1
ATOM 2042 C C . LEU A 1 279 ? 12.419 -5.169 -17.082 1.00 77.56 279 LEU A C 1
ATOM 2044 O O . LEU A 1 279 ? 11.421 -4.514 -16.775 1.00 77.56 279 LEU A O 1
ATOM 2048 N N . LEU A 1 280 ? 13.368 -4.696 -17.896 1.00 78.19 280 LEU A N 1
ATOM 2049 C CA . LEU A 1 280 ? 13.260 -3.419 -18.606 1.00 78.19 280 LEU A CA 1
ATOM 2050 C C . LEU A 1 280 ? 12.166 -3.475 -19.676 1.00 78.19 280 LEU A C 1
ATOM 2052 O O . LEU A 1 280 ? 11.276 -2.626 -19.677 1.00 78.19 280 LEU A O 1
ATOM 2056 N N . VAL A 1 281 ? 12.188 -4.491 -20.545 1.00 81.38 281 VAL A N 1
ATOM 2057 C CA . VAL A 1 281 ? 11.187 -4.650 -21.615 1.00 81.38 281 VAL A CA 1
ATOM 2058 C C . VAL A 1 281 ? 9.791 -4.816 -21.020 1.00 81.38 281 VAL A C 1
ATOM 2060 O O . VAL A 1 281 ? 8.883 -4.048 -21.342 1.00 81.38 281 VAL A O 1
ATOM 2063 N N . PHE A 1 282 ? 9.619 -5.763 -20.094 1.00 81.88 282 PHE A N 1
ATOM 2064 C CA . PHE A 1 282 ? 8.330 -5.978 -19.442 1.00 81.88 282 PHE A CA 1
ATOM 2065 C C . PHE A 1 282 ? 7.905 -4.777 -18.600 1.00 81.88 282 PHE A C 1
ATOM 2067 O O . PHE A 1 282 ? 6.729 -4.442 -18.620 1.00 81.88 282 PHE A O 1
ATOM 2074 N N . GLY A 1 283 ? 8.827 -4.094 -17.917 1.00 83.94 283 GLY A N 1
ATOM 2075 C CA . GLY A 1 283 ? 8.517 -2.896 -17.136 1.00 83.94 283 GLY A CA 1
ATOM 2076 C C . GLY A 1 283 ? 8.018 -1.729 -17.991 1.00 83.94 283 GLY A C 1
ATOM 2077 O O . GLY A 1 283 ? 7.093 -1.029 -17.586 1.00 83.94 283 GLY A O 1
ATOM 2078 N N . VAL A 1 284 ? 8.557 -1.543 -19.200 1.00 85.81 284 VAL A N 1
ATOM 2079 C CA . VAL A 1 284 ? 8.020 -0.551 -20.147 1.00 85.81 284 VAL A CA 1
ATOM 2080 C C . VAL A 1 284 ? 6.625 -0.958 -20.623 1.00 85.81 284 VAL A C 1
ATOM 2082 O O . VAL A 1 284 ? 5.711 -0.136 -20.595 1.00 85.81 284 VAL A O 1
ATOM 2085 N N . LEU A 1 285 ? 6.429 -2.222 -21.010 1.00 88.56 285 LEU A N 1
ATOM 2086 C CA . LEU A 1 285 ? 5.136 -2.712 -21.501 1.00 88.56 285 LEU A CA 1
ATOM 2087 C C . LEU A 1 285 ? 4.039 -2.630 -20.430 1.00 88.56 285 LEU A C 1
ATOM 2089 O O . LEU A 1 285 ? 2.978 -2.051 -20.671 1.00 88.56 285 LEU A O 1
ATOM 2093 N N . THR A 1 286 ? 4.293 -3.162 -19.232 1.00 86.69 286 THR A N 1
ATOM 2094 C CA . THR A 1 286 ? 3.334 -3.114 -18.119 1.00 86.69 286 THR A CA 1
ATOM 2095 C C . THR A 1 286 ? 3.152 -1.692 -17.604 1.00 86.69 286 THR A C 1
ATOM 2097 O O . THR A 1 286 ? 2.039 -1.311 -17.249 1.00 86.69 286 THR A O 1
ATOM 2100 N N . GLY A 1 287 ? 4.192 -0.859 -17.626 1.00 87.75 287 GLY A N 1
ATOM 2101 C CA . GLY A 1 287 ? 4.105 0.553 -17.268 1.00 87.75 287 GLY A CA 1
ATOM 2102 C C . GLY A 1 287 ? 3.219 1.370 -18.213 1.00 87.75 287 GLY A C 1
ATOM 2103 O O . GLY A 1 287 ? 2.365 2.133 -17.760 1.00 87.75 287 GLY A O 1
ATOM 2104 N N . LEU A 1 288 ? 3.347 1.170 -19.527 1.00 88.38 288 LEU A N 1
ATOM 2105 C CA . LEU A 1 288 ? 2.453 1.788 -20.513 1.00 88.38 288 LEU A CA 1
ATOM 2106 C C . LEU A 1 288 ? 1.014 1.299 -20.343 1.00 88.38 288 LEU A C 1
ATOM 2108 O O . LEU A 1 288 ? 0.085 2.111 -20.345 1.00 88.38 288 LEU A O 1
ATOM 2112 N N . LEU A 1 289 ? 0.831 -0.011 -20.154 1.00 89.25 289 LEU A N 1
ATOM 2113 C CA . LEU A 1 289 ? -0.484 -0.614 -19.955 1.00 89.25 289 LEU A CA 1
ATOM 2114 C C . LEU A 1 289 ? -1.162 -0.076 -18.691 1.00 89.25 289 LEU A C 1
ATOM 2116 O O . LEU A 1 289 ? -2.301 0.372 -18.753 1.00 89.25 289 LEU A O 1
ATOM 2120 N N . THR A 1 290 ? -0.467 -0.063 -17.554 1.00 88.06 290 THR A N 1
ATOM 2121 C CA . THR A 1 290 ? -1.005 0.454 -16.285 1.00 88.06 290 THR A CA 1
ATOM 2122 C C . THR A 1 290 ? -1.326 1.945 -16.374 1.00 88.06 290 THR A C 1
ATOM 2124 O O . THR A 1 290 ? -2.380 2.369 -15.896 1.00 88.06 290 THR A O 1
ATOM 2127 N N . GLY A 1 291 ? -0.483 2.738 -17.043 1.00 87.81 291 GLY A N 1
ATOM 2128 C CA . GLY A 1 291 ? -0.744 4.151 -17.329 1.00 87.81 291 GLY A CA 1
ATOM 2129 C C . GLY A 1 291 ? -1.988 4.375 -18.192 1.00 87.81 291 GLY A C 1
ATOM 2130 O O . GLY A 1 291 ? -2.798 5.260 -17.900 1.00 87.81 291 GLY A O 1
ATOM 2131 N N . LEU A 1 292 ? -2.173 3.558 -19.233 1.00 86.69 292 LEU A N 1
ATOM 2132 C CA . LEU A 1 292 ? -3.346 3.604 -20.110 1.00 86.69 292 LEU A CA 1
ATOM 2133 C C . LEU A 1 292 ? -4.619 3.175 -19.376 1.00 86.69 292 LEU A C 1
ATOM 2135 O O . LEU A 1 292 ? -5.618 3.890 -19.432 1.00 86.69 292 LEU A O 1
ATOM 2139 N N . VAL A 1 293 ? -4.579 2.049 -18.660 1.00 88.19 293 VAL A N 1
ATOM 2140 C CA . VAL A 1 293 ? -5.716 1.548 -17.876 1.00 88.19 293 VAL A CA 1
ATOM 2141 C C . VAL A 1 293 ? -6.146 2.601 -16.866 1.00 88.19 293 VAL A C 1
ATOM 2143 O O . VAL A 1 293 ? -7.323 2.951 -16.829 1.00 88.19 293 VAL A O 1
ATOM 2146 N N . LEU A 1 294 ? -5.199 3.197 -16.131 1.00 86.62 294 LEU A N 1
ATOM 2147 C CA . LEU A 1 294 ? -5.523 4.262 -15.191 1.00 86.62 294 LEU A CA 1
ATOM 2148 C C . LEU A 1 294 ? -6.202 5.444 -15.888 1.00 86.62 294 LEU A C 1
ATOM 2150 O O . LEU A 1 294 ? -7.220 5.925 -15.397 1.00 86.62 294 LEU A O 1
ATOM 2154 N N . LYS A 1 295 ? -5.686 5.883 -17.045 1.00 86.25 295 LYS A N 1
ATOM 2155 C CA . LYS A 1 295 ? -6.272 6.980 -17.833 1.00 86.25 295 LYS A CA 1
ATOM 2156 C C . LYS A 1 295 ? -7.721 6.691 -18.240 1.00 86.25 295 LYS A C 1
ATOM 2158 O O . LYS A 1 295 ? -8.545 7.600 -18.188 1.00 86.25 295 LYS A O 1
ATOM 2163 N N . LEU A 1 296 ? -8.037 5.450 -18.608 1.00 85.50 296 LEU A N 1
ATOM 2164 C CA . LEU A 1 296 ? -9.397 5.028 -18.965 1.00 85.50 296 LEU A CA 1
ATOM 2165 C C . LEU A 1 296 ? -10.314 4.919 -17.738 1.00 85.50 296 LEU A C 1
ATOM 2167 O O . LEU A 1 296 ? -11.488 5.272 -17.812 1.00 85.50 296 LEU A O 1
ATOM 2171 N N . THR A 1 297 ? -9.785 4.477 -16.595 1.00 82.88 297 THR A N 1
ATOM 2172 C CA . THR A 1 297 ? -10.556 4.323 -15.348 1.00 82.88 297 THR A CA 1
ATOM 2173 C C . THR A 1 297 ? -10.668 5.603 -14.518 1.00 82.88 297 THR A C 1
ATOM 2175 O O . THR A 1 297 ? -11.456 5.649 -13.573 1.00 82.88 297 THR A O 1
ATOM 2178 N N . LEU A 1 298 ? -9.906 6.649 -14.854 1.00 82.62 298 LEU A N 1
ATOM 2179 C CA . LEU A 1 298 ? -9.857 7.898 -14.094 1.00 82.62 298 LEU A CA 1
ATOM 2180 C C . LEU A 1 298 ? -11.228 8.598 -14.008 1.00 82.62 298 LEU A C 1
ATOM 2182 O O . LEU A 1 298 ? -11.635 8.918 -12.890 1.00 82.62 298 LEU A O 1
ATOM 2186 N N . PRO A 1 299 ? -11.993 8.788 -15.108 1.00 80.00 299 PRO A N 1
ATOM 2187 C CA . PRO A 1 299 ? -13.270 9.502 -15.032 1.00 80.00 299 PRO A CA 1
ATOM 2188 C C . PRO A 1 299 ? -14.317 8.803 -14.140 1.00 80.00 299 PRO A C 1
ATOM 2190 O O . PRO A 1 299 ? -14.966 9.495 -13.348 1.00 80.00 299 PRO A O 1
ATOM 2193 N N . PRO A 1 300 ? -14.490 7.463 -14.197 1.00 81.88 300 PRO A N 1
ATOM 2194 C CA . PRO A 1 300 ? -15.315 6.737 -13.229 1.00 81.88 300 PRO A CA 1
ATOM 2195 C C . PRO A 1 300 ? -14.839 6.889 -11.779 1.00 81.88 300 PRO A C 1
ATOM 2197 O O . PRO A 1 300 ? -15.657 7.168 -10.900 1.00 81.88 300 PRO A O 1
ATOM 2200 N N . LEU A 1 301 ? -13.531 6.763 -11.520 1.00 80.81 301 LEU A N 1
ATOM 2201 C CA . LEU A 1 301 ? -12.981 6.879 -10.163 1.00 80.81 301 LEU A CA 1
ATOM 2202 C C . LEU A 1 301 ? -13.158 8.286 -9.582 1.00 80.81 301 LEU A C 1
ATOM 2204 O O . LEU A 1 301 ? -13.433 8.432 -8.395 1.00 80.81 301 LEU A O 1
ATOM 2208 N N . GLU A 1 302 ? -13.036 9.332 -10.398 1.00 80.81 302 GLU A N 1
ATOM 2209 C CA . GLU A 1 302 ? -13.262 10.716 -9.965 1.00 80.81 302 GLU A CA 1
ATOM 2210 C C . GLU A 1 302 ? -14.732 11.028 -9.685 1.00 80.81 302 GLU A C 1
ATOM 2212 O O . GLU A 1 302 ? -15.030 11.842 -8.807 1.00 80.81 302 GLU A O 1
ATOM 2217 N N . ARG A 1 303 ? -15.669 10.395 -10.403 1.00 81.06 303 ARG A N 1
ATOM 2218 C CA . ARG A 1 303 ? -17.094 10.468 -10.043 1.00 81.06 303 ARG A CA 1
ATOM 2219 C C . ARG A 1 303 ? -17.331 9.792 -8.702 1.00 81.06 303 ARG A C 1
ATOM 2221 O O . ARG A 1 303 ? -17.919 10.409 -7.824 1.00 81.06 303 ARG A O 1
ATOM 2228 N N . LEU A 1 304 ? -16.821 8.573 -8.521 1.00 79.12 304 LEU A N 1
ATOM 2229 C CA . LEU A 1 304 ? -16.981 7.821 -7.276 1.00 79.12 304 LEU A CA 1
ATOM 2230 C C . LEU A 1 304 ? -16.382 8.567 -6.076 1.00 79.12 304 LEU A C 1
ATOM 2232 O O . LEU A 1 304 ? -17.027 8.674 -5.036 1.00 79.12 304 LEU A O 1
ATOM 2236 N N . LYS A 1 305 ? -15.195 9.162 -6.247 1.00 79.94 305 LYS A N 1
ATOM 2237 C CA . LYS A 1 305 ? -14.568 10.017 -5.235 1.00 79.94 305 LYS A CA 1
ATOM 2238 C C . LYS A 1 305 ? -15.469 11.193 -4.856 1.00 79.94 305 LYS A C 1
ATOM 2240 O O . LYS A 1 305 ? -15.675 11.403 -3.674 1.00 79.94 305 LYS A O 1
ATOM 2245 N N . ARG A 1 306 ? -16.058 11.905 -5.826 1.00 78.06 306 ARG A N 1
ATOM 2246 C CA . ARG A 1 306 ? -16.969 13.037 -5.556 1.00 78.06 306 ARG A CA 1
ATOM 2247 C C . ARG A 1 306 ? -18.231 12.653 -4.780 1.00 78.06 306 ARG A C 1
ATOM 2249 O O . ARG A 1 306 ? -18.739 13.483 -4.038 1.00 78.06 306 ARG A O 1
ATOM 2256 N N . TYR A 1 307 ? -18.745 11.435 -4.955 1.00 74.19 307 TYR A N 1
ATOM 2257 C CA . TYR A 1 307 ? -19.892 10.949 -4.177 1.00 74.19 307 TYR A CA 1
ATOM 2258 C C . TYR A 1 307 ? -19.506 10.531 -2.758 1.00 74.19 307 TYR A C 1
ATOM 2260 O O . TYR A 1 307 ? -20.298 10.700 -1.834 1.00 74.19 307 TYR A O 1
ATOM 2268 N N . LEU A 1 308 ? -18.307 9.971 -2.590 1.00 67.31 308 LEU A N 1
ATOM 2269 C CA . LEU A 1 308 ? -17.843 9.446 -1.311 1.00 67.31 308 LEU A CA 1
ATOM 2270 C C . LEU A 1 308 ? -17.083 10.476 -0.468 1.00 67.31 308 LEU A C 1
ATOM 2272 O O . LEU A 1 308 ? -16.968 10.243 0.727 1.00 67.31 308 LEU A O 1
ATOM 2276 N N . GLY A 1 309 ? -16.592 11.589 -1.030 1.00 53.88 309 GLY A N 1
ATOM 2277 C CA . GLY A 1 309 ? -15.834 12.624 -0.309 1.00 53.88 309 GLY A CA 1
ATOM 2278 C C . GLY A 1 309 ? -15.514 13.874 -1.122 1.00 53.88 309 GLY A C 1
ATOM 2279 O O . GLY A 1 309 ? -14.648 13.797 -2.026 1.00 53.88 309 GLY A O 1
#